Protein AF-S3Z8W8-F1 (afdb_monomer)

Structure (mmCIF, N/CA/C/O backbone):
data_AF-S3Z8W8-F1
#
_entry.id   AF-S3Z8W8-F1
#
loop_
_atom_site.group_PDB
_atom_site.id
_atom_site.type_symbol
_atom_site.label_atom_id
_atom_site.label_alt_id
_atom_site.label_comp_id
_atom_site.label_asym_id
_atom_site.label_entity_id
_atom_site.label_seq_id
_atom_site.pdbx_PDB_ins_code
_atom_site.Cartn_x
_atom_site.Cartn_y
_atom_site.Cartn_z
_atom_site.occupancy
_atom_site.B_iso_or_equiv
_atom_site.auth_seq_id
_atom_site.auth_comp_id
_atom_site.auth_asym_id
_atom_site.auth_atom_id
_atom_site.pdbx_PDB_model_num
ATOM 1 N N . MET A 1 1 ? 7.745 6.710 19.339 1.00 61.91 1 MET A N 1
ATOM 2 C CA . MET A 1 1 ? 9.118 6.537 18.825 1.00 61.91 1 MET A CA 1
ATOM 3 C C . MET A 1 1 ? 9.127 5.892 17.444 1.00 61.91 1 MET A C 1
ATOM 5 O O . MET A 1 1 ? 9.318 6.637 16.503 1.00 61.91 1 MET A O 1
ATOM 9 N N . GLU A 1 2 ? 8.815 4.602 17.266 1.00 87.69 2 GLU A N 1
ATOM 10 C CA . GLU A 1 2 ? 8.965 3.936 15.947 1.00 87.69 2 GLU A CA 1
ATOM 11 C C . GLU A 1 2 ? 8.164 4.585 14.797 1.00 87.69 2 GLU A C 1
ATOM 13 O O . GLU A 1 2 ? 8.736 5.016 13.798 1.00 87.69 2 GLU A O 1
ATOM 18 N N . LEU A 1 3 ? 6.843 4.751 14.959 1.00 90.88 3 LEU A N 1
ATOM 19 C CA . LEU A 1 3 ? 5.989 5.376 13.934 1.00 90.88 3 LEU A CA 1
ATOM 20 C C . LEU A 1 3 ? 6.338 6.851 13.678 1.00 90.88 3 LEU A C 1
ATOM 22 O O . LEU A 1 3 ? 6.170 7.338 12.565 1.00 90.88 3 LEU A O 1
ATOM 26 N N . GLU A 1 4 ? 6.821 7.568 14.693 1.00 90.06 4 GLU A N 1
ATOM 27 C CA . GLU A 1 4 ? 7.240 8.968 14.552 1.00 90.06 4 GLU A CA 1
ATOM 28 C C . GLU A 1 4 ? 8.536 9.063 13.741 1.00 90.06 4 GLU A C 1
ATOM 30 O O . GLU A 1 4 ? 8.627 9.904 12.848 1.00 90.06 4 GLU A O 1
ATOM 35 N N . THR A 1 5 ? 9.497 8.167 13.991 1.00 90.38 5 THR A N 1
ATOM 36 C CA . THR A 1 5 ? 10.734 8.058 13.210 1.00 90.38 5 THR A CA 1
ATOM 37 C C . THR A 1 5 ? 10.433 7.717 11.754 1.00 90.38 5 THR A C 1
ATOM 39 O O . THR A 1 5 ? 10.898 8.424 10.863 1.00 90.38 5 THR A O 1
ATOM 42 N N . LEU A 1 6 ? 9.594 6.710 11.489 1.00 93.69 6 LEU A N 1
ATOM 43 C CA . LEU A 1 6 ? 9.204 6.352 10.122 1.00 93.69 6 LEU A CA 1
ATOM 44 C C . LEU A 1 6 ? 8.533 7.527 9.398 1.00 93.69 6 LEU A C 1
ATOM 46 O O . LEU A 1 6 ? 8.934 7.906 8.299 1.00 93.69 6 LEU A O 1
ATOM 50 N N . LEU A 1 7 ? 7.541 8.155 10.034 1.00 95.38 7 LEU A N 1
ATOM 51 C CA . LEU A 1 7 ? 6.810 9.271 9.435 1.00 95.38 7 LEU A CA 1
ATOM 52 C C . LEU A 1 7 ? 7.650 10.553 9.333 1.00 95.38 7 LEU A C 1
ATOM 54 O O . LEU A 1 7 ? 7.276 11.451 8.579 1.00 95.38 7 LEU A O 1
ATOM 58 N N . SER A 1 8 ? 8.784 10.661 10.037 1.00 93.88 8 SER A N 1
ATOM 59 C CA . SER A 1 8 ? 9.751 11.750 9.834 1.00 93.88 8 SER A CA 1
ATOM 60 C C . SER A 1 8 ? 10.439 11.687 8.464 1.00 93.88 8 SER A C 1
ATOM 62 O O . SER A 1 8 ? 10.828 12.727 7.939 1.00 93.88 8 SER A O 1
ATOM 64 N N . ALA A 1 9 ? 10.506 10.496 7.857 1.00 96.38 9 ALA A N 1
ATOM 65 C CA . ALA A 1 9 ? 11.059 10.256 6.526 1.00 96.38 9 ALA A CA 1
ATOM 66 C C . ALA A 1 9 ? 9.993 10.269 5.409 1.00 96.38 9 ALA A C 1
ATOM 68 O O . ALA A 1 9 ? 10.281 9.920 4.264 1.00 96.38 9 ALA A O 1
ATOM 69 N N . GLN A 1 10 ? 8.757 10.664 5.731 1.00 97.31 10 GLN A N 1
ATOM 70 C CA . GLN A 1 10 ? 7.686 10.864 4.757 1.00 97.31 10 GLN A CA 1
ATOM 71 C C . GLN A 1 10 ? 8.076 11.959 3.755 1.00 97.31 10 GLN A C 1
ATOM 73 O O . GLN A 1 10 ? 8.600 13.005 4.144 1.00 97.31 10 GLN A O 1
ATOM 78 N N . TRP A 1 11 ? 7.811 11.729 2.470 1.00 97.19 11 TRP A N 1
ATOM 79 C CA . TRP A 1 11 ? 8.075 12.727 1.435 1.00 97.19 11 TRP A CA 1
ATOM 80 C C . TRP A 1 11 ? 6.971 13.794 1.440 1.00 97.19 11 TRP A C 1
ATOM 82 O O . TRP A 1 11 ? 5.871 13.580 1.956 1.00 97.19 11 TRP A O 1
ATOM 92 N N . ALA A 1 12 ? 7.248 14.957 0.854 1.00 95.06 12 ALA A N 1
ATOM 93 C CA . ALA A 1 12 ? 6.330 16.098 0.853 1.00 95.06 12 ALA A CA 1
ATOM 94 C C . ALA A 1 12 ? 5.009 15.835 0.103 1.00 95.06 12 ALA A C 1
ATOM 96 O O . ALA A 1 12 ? 3.999 16.463 0.414 1.00 95.06 12 ALA A O 1
ATOM 97 N N . ASP A 1 13 ? 4.992 14.890 -0.841 1.00 92.44 13 ASP A N 1
ATOM 98 C CA . ASP A 1 13 ? 3.778 14.431 -1.532 1.00 92.44 13 ASP A CA 1
ATOM 99 C C . ASP A 1 13 ? 2.908 13.478 -0.688 1.00 92.44 13 ASP A C 1
ATOM 101 O O . ASP A 1 13 ? 1.820 13.079 -1.102 1.00 92.44 13 ASP A O 1
ATOM 105 N N . GLY A 1 14 ? 3.366 13.136 0.517 1.00 95.69 14 GLY A N 1
ATOM 106 C CA . GLY A 1 14 ? 2.681 12.267 1.459 1.00 95.69 14 GLY A CA 1
ATOM 107 C C . GLY A 1 14 ? 3.138 10.813 1.414 1.00 95.69 14 GLY A C 1
ATOM 108 O O . GLY A 1 14 ? 2.759 10.066 2.317 1.00 95.69 14 GLY A O 1
ATOM 109 N N . ARG A 1 15 ? 3.959 10.378 0.448 1.00 95.69 15 ARG A N 1
ATOM 110 C CA . ARG A 1 15 ? 4.387 8.972 0.385 1.00 95.69 15 ARG A CA 1
ATO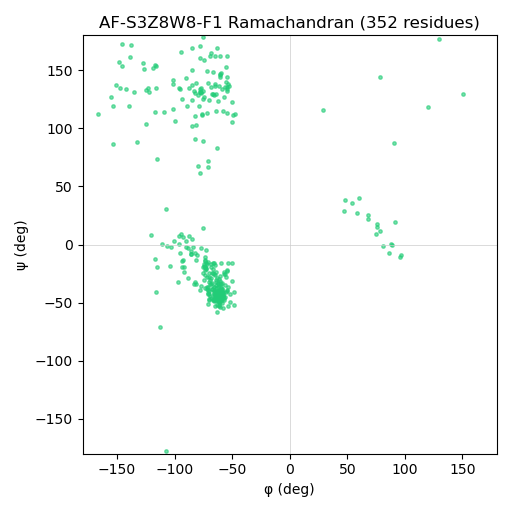M 111 C C . ARG A 1 15 ? 5.243 8.593 1.600 1.00 95.69 15 ARG A C 1
ATOM 113 O O . ARG A 1 15 ? 6.122 9.352 2.016 1.00 95.69 15 ARG A O 1
ATOM 120 N N . VAL A 1 16 ? 5.006 7.406 2.157 1.00 97.81 16 VAL A N 1
ATOM 121 C CA . VAL A 1 16 ? 5.859 6.811 3.199 1.00 97.81 16 VAL A CA 1
ATOM 122 C C . VAL A 1 16 ? 6.755 5.765 2.528 1.00 97.81 16 VAL A C 1
ATOM 124 O O . VAL A 1 16 ? 6.220 4.807 1.964 1.00 97.81 16 VAL A O 1
ATOM 127 N N . PRO A 1 17 ? 8.088 5.947 2.523 1.00 96.69 17 PRO A N 1
ATOM 128 C CA . PRO A 1 17 ? 8.995 5.042 1.825 1.00 96.69 17 PRO A CA 1
ATOM 129 C C . PRO A 1 17 ? 9.098 3.693 2.542 1.00 96.69 17 PRO A C 1
ATOM 131 O O . PRO A 1 17 ? 9.018 3.637 3.768 1.00 96.69 17 PRO A O 1
ATOM 134 N N . HIS A 1 18 ? 9.326 2.612 1.791 1.00 95.06 18 HIS A N 1
ATOM 135 C CA . HIS A 1 18 ? 9.469 1.277 2.385 1.00 95.06 18 HIS A CA 1
ATOM 136 C C . HIS A 1 18 ? 10.767 1.095 3.186 1.00 95.06 18 HIS A C 1
ATOM 138 O O . HIS A 1 18 ? 10.798 0.311 4.129 1.00 95.06 18 HIS A O 1
ATOM 144 N N . ILE A 1 19 ? 11.829 1.832 2.836 1.00 95.75 19 ILE A N 1
ATOM 145 C CA . ILE A 1 19 ? 13.094 1.847 3.578 1.00 95.75 19 ILE A CA 1
ATOM 146 C C . ILE A 1 19 ? 13.459 3.277 3.962 1.00 95.75 19 ILE A C 1
ATOM 148 O O . ILE A 1 19 ? 13.501 4.177 3.117 1.00 95.75 19 ILE A O 1
ATOM 152 N N . VAL A 1 20 ? 13.828 3.435 5.232 1.00 95.94 20 VAL A N 1
ATOM 153 C CA . VAL A 1 20 ? 14.606 4.559 5.755 1.00 95.94 20 VAL A CA 1
ATOM 154 C C . VAL A 1 20 ? 15.987 4.015 6.110 1.00 95.94 20 VAL A C 1
ATOM 156 O O . VAL A 1 20 ? 16.109 3.157 6.983 1.00 95.94 20 VAL A O 1
ATOM 159 N N . PHE A 1 21 ? 17.027 4.458 5.406 1.00 94.12 21 PHE A N 1
ATOM 160 C CA . PHE A 1 21 ? 18.367 3.902 5.575 1.00 94.12 21 PHE A CA 1
ATOM 161 C C . PHE A 1 21 ? 19.034 4.440 6.843 1.00 94.12 21 PHE A C 1
ATOM 163 O O . PHE A 1 21 ? 19.081 5.650 7.070 1.00 94.12 21 PHE A O 1
ATOM 170 N N . ASN A 1 22 ? 19.587 3.536 7.656 1.00 91.19 22 ASN A N 1
ATOM 171 C CA . ASN A 1 22 ? 20.346 3.902 8.846 1.00 91.19 22 ASN A CA 1
ATOM 172 C C . ASN A 1 22 ? 21.773 4.333 8.445 1.00 91.19 22 ASN A C 1
ATOM 174 O O . ASN A 1 22 ? 22.508 3.503 7.909 1.00 91.19 22 ASN A O 1
ATOM 178 N N . PRO A 1 23 ? 22.201 5.580 8.727 1.00 88.38 23 PRO A N 1
ATOM 179 C CA . PRO A 1 23 ? 23.524 6.075 8.337 1.00 88.38 23 PRO A CA 1
ATOM 180 C C . PRO A 1 23 ? 24.686 5.361 9.043 1.00 88.38 23 PRO A C 1
ATOM 182 O O . PRO A 1 23 ? 25.827 5.487 8.611 1.00 88.38 23 PRO A O 1
ATOM 185 N N . SER A 1 24 ? 24.421 4.626 10.127 1.00 90.31 24 SER A N 1
ATOM 186 C CA . SER A 1 24 ? 25.426 3.826 10.837 1.00 90.31 24 SER A CA 1
ATOM 187 C C . SER A 1 24 ? 25.685 2.455 10.201 1.00 90.31 24 SER A C 1
ATOM 189 O O . SER A 1 24 ? 26.582 1.748 10.653 1.00 90.31 24 SER A O 1
ATOM 191 N N . VAL A 1 25 ? 24.910 2.056 9.188 1.00 87.56 25 VAL A N 1
ATOM 192 C CA . VAL A 1 25 ? 25.078 0.779 8.480 1.00 87.56 25 VAL A CA 1
ATOM 193 C C . VAL A 1 25 ? 25.909 1.008 7.206 1.00 87.56 25 VAL A C 1
ATOM 195 O O . VAL A 1 25 ? 25.630 1.970 6.487 1.00 87.56 25 VAL A O 1
ATOM 198 N N . PRO A 1 26 ? 26.915 0.158 6.902 1.00 86.38 26 PRO A N 1
ATOM 199 C CA . PRO A 1 26 ? 27.692 0.262 5.667 1.00 86.38 26 PRO A CA 1
ATOM 200 C C . PRO A 1 26 ? 26.813 0.259 4.412 1.00 86.38 26 PRO A C 1
ATOM 202 O O . PRO A 1 26 ? 25.803 -0.441 4.348 1.00 86.38 26 PRO A O 1
ATOM 205 N N . LEU A 1 27 ? 27.212 1.037 3.403 1.00 82.75 27 LEU A N 1
ATOM 206 C CA . LEU A 1 27 ? 26.420 1.263 2.190 1.00 82.75 27 LEU A CA 1
ATOM 207 C C . LEU A 1 27 ? 26.134 -0.029 1.405 1.00 82.75 27 LEU A C 1
ATOM 209 O O . LEU A 1 27 ? 25.077 -0.157 0.798 1.00 82.75 27 LEU A O 1
ATOM 213 N N . ASP A 1 28 ? 27.068 -0.974 1.428 1.00 79.31 28 ASP A N 1
ATOM 214 C CA . ASP A 1 28 ? 27.024 -2.252 0.717 1.00 79.31 28 ASP A CA 1
ATOM 215 C C . ASP A 1 28 ? 26.348 -3.383 1.508 1.00 79.31 28 ASP A C 1
ATOM 217 O O . ASP A 1 28 ? 26.143 -4.466 0.964 1.00 79.31 28 ASP A O 1
ATOM 221 N N . ALA A 1 29 ? 25.936 -3.138 2.757 1.00 80.94 29 ALA A N 1
ATOM 222 C CA . ALA A 1 29 ? 25.280 -4.143 3.597 1.00 80.94 29 ALA A CA 1
ATOM 223 C C . ALA A 1 29 ? 23.869 -4.528 3.110 1.00 80.94 29 ALA A C 1
ATOM 225 O O . ALA A 1 29 ? 23.317 -5.541 3.540 1.00 80.94 29 ALA A O 1
ATOM 226 N N . TYR A 1 30 ? 23.262 -3.718 2.238 1.00 81.81 30 TYR A N 1
ATOM 227 C CA . TYR A 1 30 ? 21.964 -3.990 1.631 1.00 81.81 30 TYR A CA 1
ATOM 228 C C . TYR A 1 30 ? 21.907 -3.420 0.215 1.00 81.81 30 TYR A C 1
ATOM 230 O O . TYR A 1 30 ? 22.258 -2.262 -0.008 1.00 81.81 30 TYR A O 1
ATOM 238 N N . PHE A 1 31 ? 21.393 -4.205 -0.731 1.00 83.19 31 PHE A N 1
ATOM 239 C CA . PHE A 1 31 ? 21.108 -3.750 -2.087 1.00 83.19 31 PHE A CA 1
ATOM 240 C C . PHE A 1 31 ? 19.621 -3.985 -2.415 1.00 83.19 31 PHE A C 1
ATOM 242 O O . PHE A 1 31 ? 19.125 -5.078 -2.131 1.00 83.19 31 PHE A O 1
ATOM 249 N N . PRO A 1 32 ? 18.914 -3.008 -3.024 1.00 89.06 32 PRO A N 1
ATOM 250 C CA . PRO A 1 32 ? 19.428 -1.719 -3.498 1.00 89.06 32 PRO A CA 1
ATOM 251 C C . PRO A 1 32 ? 19.666 -0.677 -2.396 1.00 89.06 32 PRO A C 1
ATOM 253 O O . PRO A 1 32 ? 18.794 -0.393 -1.574 1.00 89.06 32 PRO A O 1
ATOM 256 N N . SER A 1 33 ? 20.859 -0.090 -2.428 1.00 90.88 33 SER A N 1
ATOM 257 C CA . SER A 1 33 ? 21.440 0.821 -1.439 1.00 90.88 33 SER A CA 1
ATOM 258 C C . SER A 1 33 ? 21.013 2.290 -1.643 1.00 90.88 33 SER A C 1
ATOM 260 O O . SER A 1 33 ? 20.438 2.642 -2.680 1.00 90.88 33 SER A O 1
ATOM 262 N N . PRO A 1 34 ? 21.286 3.197 -0.683 1.00 92.81 34 PRO A N 1
ATOM 263 C CA . PRO A 1 34 ? 21.019 4.631 -0.824 1.00 92.81 34 PRO A CA 1
ATOM 264 C C . PRO A 1 34 ? 21.517 5.269 -2.128 1.00 92.81 34 PRO A C 1
ATOM 266 O O . PRO A 1 34 ? 20.814 6.083 -2.718 1.00 92.81 34 PRO A O 1
ATOM 269 N N . ASP A 1 35 ? 22.708 4.906 -2.603 1.00 92.50 35 ASP A N 1
ATOM 270 C CA . ASP A 1 35 ? 23.314 5.413 -3.842 1.00 92.50 35 ASP A CA 1
ATOM 271 C C . ASP A 1 35 ? 22.654 4.844 -5.105 1.00 92.50 35 ASP A C 1
ATOM 273 O O . ASP A 1 35 ? 22.688 5.486 -6.156 1.00 92.50 35 ASP A O 1
ATOM 277 N N . PHE A 1 36 ? 21.979 3.695 -4.999 1.00 93.81 36 PHE A N 1
ATOM 278 C CA . PHE A 1 36 ? 21.067 3.240 -6.037 1.00 93.81 36 PHE A CA 1
ATOM 279 C C . PHE A 1 36 ? 19.811 4.113 -6.065 1.00 93.81 36 PHE A C 1
ATOM 281 O O . PHE A 1 36 ? 19.451 4.617 -7.127 1.00 93.81 36 PHE A O 1
ATOM 288 N N . TRP A 1 37 ? 19.144 4.330 -4.928 1.00 94.69 37 TRP A N 1
ATOM 289 C CA . TRP A 1 37 ? 17.893 5.096 -4.895 1.00 94.69 37 TRP A CA 1
ATOM 290 C C . TRP A 1 37 ? 18.114 6.595 -5.140 1.00 94.69 37 TRP A C 1
ATOM 292 O O . TRP A 1 37 ? 17.330 7.239 -5.828 1.00 94.69 37 TRP A O 1
ATOM 302 N N . ARG A 1 38 ? 19.199 7.198 -4.658 1.00 94.62 38 ARG A N 1
ATOM 303 C CA . ARG A 1 38 ? 19.501 8.626 -4.880 1.00 94.62 38 ARG A CA 1
ATOM 304 C C . ARG A 1 38 ? 18.348 9.549 -4.446 1.00 94.62 38 ARG A C 1
ATOM 306 O O . ARG A 1 38 ? 18.086 10.558 -5.101 1.00 94.62 38 ARG A O 1
ATOM 313 N N . SER A 1 39 ? 17.626 9.221 -3.367 1.00 94.06 39 SER A N 1
ATOM 314 C CA . SER A 1 39 ? 16.399 9.947 -2.991 1.00 94.06 39 SER A CA 1
ATOM 315 C C . SER A 1 39 ? 16.650 11.436 -2.739 1.00 94.06 39 SER A C 1
ATOM 317 O O . SER A 1 39 ? 15.862 12.271 -3.165 1.00 94.06 39 SER A O 1
ATOM 319 N N . THR A 1 40 ? 17.779 11.803 -2.127 1.00 91.50 40 THR A N 1
ATOM 320 C CA . THR A 1 40 ? 18.101 13.207 -1.803 1.00 91.50 40 THR A CA 1
ATOM 321 C C . THR A 1 40 ? 18.494 14.068 -3.009 1.00 91.50 40 THR A C 1
ATOM 323 O O . THR A 1 40 ? 18.589 15.296 -2.884 1.00 91.50 40 THR A O 1
ATOM 326 N N . THR A 1 41 ? 18.731 13.446 -4.168 1.00 92.44 41 THR A N 1
ATOM 327 C CA . THR A 1 41 ? 19.002 14.126 -5.442 1.00 92.44 41 THR A CA 1
ATOM 328 C C . THR A 1 41 ? 17.859 13.890 -6.427 1.00 92.44 41 THR A C 1
ATOM 330 O O . THR A 1 41 ? 17.059 14.797 -6.635 1.00 92.44 41 THR A O 1
ATOM 333 N N . ALA A 1 42 ? 17.713 12.675 -6.960 1.00 90.00 42 ALA A N 1
ATOM 334 C CA . ALA A 1 42 ? 16.679 12.319 -7.935 1.00 90.00 42 ALA A CA 1
ATOM 335 C C . ALA A 1 42 ? 15.249 12.465 -7.378 1.00 90.00 42 ALA A C 1
ATOM 337 O O . ALA A 1 42 ? 14.337 12.843 -8.106 1.00 90.00 42 ALA A O 1
ATOM 338 N N . GLY A 1 43 ? 15.049 12.220 -6.079 1.00 91.12 43 GLY A N 1
ATOM 339 C CA . GLY A 1 43 ? 13.748 12.355 -5.407 1.00 91.12 43 GLY A CA 1
ATOM 340 C C . GLY A 1 43 ? 13.415 13.757 -4.910 1.00 91.12 43 GLY A C 1
ATOM 341 O O . GLY A 1 43 ? 12.292 13.987 -4.465 1.00 91.12 43 GLY A O 1
ATOM 342 N N . ARG A 1 44 ? 14.342 14.720 -4.999 1.00 90.38 44 ARG A N 1
ATOM 343 C CA . ARG A 1 44 ? 14.144 16.066 -4.440 1.00 90.38 44 ARG A CA 1
ATOM 344 C C . ARG A 1 44 ? 12.931 16.772 -5.047 1.00 90.38 44 ARG A C 1
ATOM 346 O O . ARG A 1 44 ? 12.141 17.350 -4.309 1.00 90.38 44 ARG A O 1
ATOM 353 N N . ALA A 1 45 ? 12.765 16.693 -6.369 1.00 89.06 45 ALA A N 1
ATOM 354 C CA . ALA A 1 45 ? 11.637 17.312 -7.069 1.00 89.06 45 ALA A CA 1
ATOM 355 C C . ALA A 1 45 ? 10.283 16.677 -6.702 1.00 89.06 45 ALA A C 1
ATOM 357 O O . ALA A 1 45 ? 9.258 17.347 -6.765 1.00 89.06 45 ALA A O 1
ATOM 358 N N . ALA A 1 46 ? 10.283 15.412 -6.274 1.00 88.50 46 ALA A N 1
ATOM 359 C CA . ALA A 1 46 ? 9.089 14.716 -5.801 1.00 88.50 46 ALA A CA 1
ATOM 360 C C . ALA A 1 46 ? 8.894 14.829 -4.273 1.00 88.50 46 ALA A C 1
ATOM 362 O O . ALA A 1 46 ? 8.002 14.202 -3.709 1.00 88.50 46 ALA A O 1
ATOM 363 N N . GLY A 1 47 ? 9.723 15.626 -3.588 1.00 93.00 47 GLY A N 1
ATOM 364 C CA . GLY A 1 47 ? 9.564 15.923 -2.167 1.00 93.00 47 GLY A CA 1
ATOM 365 C C . GLY A 1 47 ? 10.296 14.989 -1.205 1.00 93.00 47 GLY A C 1
ATOM 366 O O . GLY A 1 47 ? 9.931 14.959 -0.031 1.00 93.00 47 GLY A O 1
ATOM 367 N N . ALA A 1 48 ? 11.305 14.234 -1.651 1.00 95.12 48 ALA A N 1
ATOM 368 C CA . ALA A 1 48 ? 12.101 13.398 -0.752 1.00 95.12 48 ALA A CA 1
ATOM 369 C C . ALA A 1 48 ? 12.721 14.213 0.405 1.00 95.12 48 ALA A C 1
ATOM 371 O O . ALA A 1 48 ? 13.209 15.328 0.179 1.00 95.12 48 ALA A O 1
ATOM 372 N N . PRO A 1 49 ? 12.744 13.676 1.641 1.00 93.56 49 PRO A N 1
ATOM 373 C CA . PRO A 1 49 ? 13.295 14.384 2.792 1.00 93.56 49 PRO A CA 1
ATOM 374 C C . PRO A 1 49 ? 14.805 14.611 2.634 1.00 93.56 49 PRO A C 1
ATOM 376 O O . PRO A 1 49 ? 15.551 13.708 2.268 1.00 93.56 49 PRO A O 1
ATOM 379 N N . GLY A 1 50 ? 15.282 15.816 2.959 1.00 88.00 50 GLY A N 1
ATOM 380 C CA . GLY A 1 50 ? 16.713 16.141 2.875 1.00 88.00 50 GLY A CA 1
ATOM 381 C C . GLY A 1 50 ? 17.569 15.507 3.979 1.00 88.00 50 GLY A C 1
ATOM 382 O O . GLY A 1 50 ? 18.757 15.282 3.772 1.00 88.00 50 GLY A O 1
ATOM 383 N N . GLY A 1 51 ? 16.972 15.220 5.141 1.00 87.12 51 GLY A N 1
ATOM 384 C CA . GLY A 1 51 ? 17.671 14.700 6.324 1.00 87.12 51 GLY A CA 1
ATOM 385 C C . GLY A 1 51 ? 17.755 13.174 6.419 1.00 87.12 51 GLY A C 1
ATOM 386 O O . GLY A 1 51 ? 18.337 12.672 7.375 1.00 87.12 51 GLY A O 1
ATOM 387 N N . ALA A 1 52 ? 17.173 12.434 5.470 1.00 91.56 52 ALA A N 1
ATOM 388 C CA . ALA A 1 52 ? 17.156 10.974 5.484 1.00 91.56 52 ALA A CA 1
ATOM 389 C C . ALA A 1 52 ? 17.311 10.404 4.068 1.00 91.56 52 ALA A C 1
ATOM 391 O O . ALA A 1 52 ? 16.635 10.831 3.132 1.00 91.56 52 ALA A O 1
ATOM 392 N N . GLN A 1 53 ? 18.181 9.405 3.916 1.00 95.00 53 GLN A N 1
ATOM 393 C CA . GLN A 1 53 ? 18.226 8.583 2.709 1.00 95.00 53 GLN A CA 1
ATOM 394 C C . GLN A 1 53 ? 17.081 7.570 2.774 1.00 95.00 53 GLN A C 1
ATOM 396 O O . GLN A 1 53 ? 16.904 6.891 3.786 1.00 95.00 53 GLN A O 1
ATOM 401 N N . THR A 1 54 ? 16.303 7.452 1.702 1.00 96.94 54 THR A N 1
ATOM 402 C CA . THR A 1 54 ? 15.138 6.558 1.651 1.00 96.94 54 THR A CA 1
ATOM 403 C C . THR A 1 54 ? 15.069 5.845 0.307 1.00 96.94 54 THR A C 1
ATOM 405 O O . THR A 1 54 ? 15.672 6.280 -0.674 1.00 96.94 54 THR A O 1
ATOM 408 N N . SER A 1 55 ? 14.326 4.745 0.237 1.00 96.31 55 SER A N 1
ATOM 409 C CA . SER A 1 55 ? 13.856 4.232 -1.053 1.00 96.31 55 SER A CA 1
ATOM 410 C C . SER A 1 55 ? 12.812 5.170 -1.672 1.00 96.31 55 SER A C 1
ATOM 412 O O . SER A 1 55 ? 12.194 5.950 -0.953 1.00 96.31 55 SER A O 1
ATOM 414 N N . GLY A 1 56 ? 12.506 5.025 -2.963 1.00 93.25 56 GLY A N 1
ATOM 415 C CA . GLY A 1 56 ? 11.425 5.797 -3.598 1.00 93.25 56 GLY A CA 1
ATOM 416 C C . GLY A 1 56 ? 10.048 5.129 -3.653 1.00 93.25 56 GLY A C 1
ATOM 417 O O . GLY A 1 56 ? 9.062 5.812 -3.943 1.00 93.25 56 GLY A O 1
ATOM 418 N N . ILE A 1 57 ? 9.984 3.817 -3.406 1.00 94.88 57 ILE A N 1
ATOM 419 C CA . ILE A 1 57 ? 8.754 3.008 -3.416 1.00 94.88 57 ILE A CA 1
ATOM 420 C C . ILE A 1 57 ? 8.156 2.869 -2.009 1.00 94.88 57 ILE A C 1
ATOM 422 O O . ILE A 1 57 ? 8.823 3.174 -1.015 1.00 94.88 57 ILE A O 1
ATOM 426 N N . VAL A 1 58 ? 6.908 2.410 -1.931 1.00 96.44 58 VAL A N 1
ATOM 427 C CA . VAL A 1 58 ? 6.134 2.327 -0.679 1.00 96.44 58 VAL A CA 1
ATOM 428 C C . VAL A 1 58 ? 5.962 0.889 -0.181 1.00 96.44 58 VAL A C 1
ATOM 430 O O . VAL A 1 58 ? 6.493 -0.030 -0.783 1.00 96.44 58 VAL A O 1
ATOM 433 N N . GLN A 1 59 ? 5.232 0.680 0.918 1.00 95.00 59 GLN A N 1
ATOM 434 C CA . GLN A 1 59 ? 4.822 -0.645 1.405 1.00 95.00 59 GLN A CA 1
ATOM 435 C C . GLN A 1 59 ? 3.358 -0.635 1.882 1.00 95.00 59 GLN A C 1
ATOM 437 O O . GLN A 1 59 ? 2.762 0.451 1.947 1.00 95.00 59 GLN A O 1
ATOM 442 N N . PRO A 1 60 ? 2.746 -1.798 2.208 1.00 96.69 60 PRO A N 1
ATOM 443 C CA . PRO A 1 60 ? 1.336 -1.854 2.559 1.00 96.69 60 PRO A CA 1
ATOM 444 C C . PRO A 1 60 ? 0.979 -0.891 3.703 1.00 96.69 60 PRO A C 1
ATOM 446 O O . PRO A 1 60 ? 1.655 -0.857 4.736 1.00 96.69 60 PRO A O 1
ATOM 449 N N . PRO A 1 61 ? -0.090 -0.094 3.554 1.00 96.44 61 PRO A N 1
ATOM 450 C CA . PRO A 1 61 ? -0.375 1.043 4.422 1.00 96.44 61 PRO A CA 1
ATOM 451 C C . PRO A 1 61 ? -1.014 0.635 5.753 1.00 96.44 61 PRO A C 1
ATOM 453 O O . PRO A 1 61 ? -2.152 0.985 6.028 1.00 96.44 61 PRO A O 1
ATOM 456 N N . VAL A 1 62 ? -0.287 -0.051 6.632 1.00 96.62 62 VAL A N 1
ATOM 457 C CA . VAL A 1 62 ? -0.788 -0.481 7.958 1.00 96.62 62 VAL A CA 1
ATOM 458 C C . VAL A 1 62 ? -0.673 0.594 9.049 1.00 96.62 62 VAL A C 1
ATOM 460 O O . VAL A 1 62 ? -1.075 0.380 10.190 1.00 96.62 62 VAL A O 1
ATOM 463 N N . HIS A 1 63 ? -0.113 1.759 8.718 1.00 97.81 63 HIS A N 1
ATOM 464 C CA . HIS A 1 63 ? 0.334 2.769 9.681 1.00 97.81 63 HIS A CA 1
ATOM 465 C C . HIS A 1 63 ? -0.782 3.333 10.570 1.00 97.81 63 HIS A C 1
ATOM 467 O O . HIS A 1 63 ? -0.577 3.493 11.772 1.00 97.81 63 HIS A O 1
ATOM 473 N N . ALA A 1 64 ? -1.962 3.630 10.012 1.00 97.94 64 ALA A N 1
ATOM 474 C CA . ALA A 1 64 ? -3.071 4.165 10.803 1.00 97.94 64 ALA A CA 1
ATOM 475 C C . ALA A 1 64 ? -3.671 3.095 11.724 1.00 97.94 64 ALA A C 1
ATOM 477 O O . ALA A 1 64 ? -3.968 3.389 12.881 1.00 97.94 64 ALA A O 1
ATOM 478 N N . LEU A 1 65 ? -3.774 1.848 11.247 1.00 97.06 65 LEU A N 1
ATOM 479 C CA . LEU A 1 65 ? -4.154 0.711 12.085 1.00 97.06 65 LEU A CA 1
ATOM 480 C C . LEU A 1 65 ? -3.156 0.513 13.234 1.00 97.06 65 LEU A C 1
ATOM 482 O O . LEU A 1 65 ? -3.567 0.398 14.385 1.00 97.06 65 LEU A O 1
ATOM 486 N N . ALA A 1 66 ? -1.852 0.545 12.951 1.00 97.06 66 ALA A N 1
ATOM 487 C CA . ALA A 1 66 ? -0.816 0.439 13.974 1.00 97.06 66 ALA A CA 1
ATOM 488 C C . ALA A 1 66 ? -0.899 1.584 14.999 1.00 97.06 66 ALA A C 1
ATOM 490 O O . ALA A 1 66 ? -0.867 1.331 16.201 1.00 97.06 66 ALA A O 1
ATOM 491 N N . ALA A 1 67 ? -1.066 2.832 14.548 1.00 98.06 67 ALA A N 1
ATOM 492 C CA . ALA A 1 67 ? -1.223 3.986 15.433 1.00 98.06 67 ALA A CA 1
ATOM 493 C C . ALA A 1 67 ? -2.459 3.857 16.340 1.00 98.06 67 ALA A C 1
ATOM 495 O O . ALA A 1 67 ? -2.379 4.156 17.531 1.00 98.06 67 ALA A O 1
ATOM 496 N N . TRP A 1 68 ? -3.579 3.369 15.801 1.00 97.81 68 TRP A N 1
ATOM 497 C CA . TRP A 1 68 ? -4.793 3.116 16.575 1.00 97.81 68 TRP A CA 1
ATOM 498 C C . TRP A 1 68 ? -4.593 2.014 17.621 1.00 97.81 68 TRP A C 1
ATOM 500 O O . TRP A 1 68 ? -4.931 2.204 18.785 1.00 97.81 68 TRP A O 1
ATOM 510 N N . LEU A 1 69 ? -3.969 0.893 17.251 1.00 96.19 69 LEU A N 1
ATOM 511 C CA . LEU A 1 69 ? -3.685 -0.199 18.188 1.00 96.19 69 LEU A CA 1
ATOM 512 C C . LEU A 1 69 ? -2.711 0.221 19.302 1.00 96.19 69 LEU A C 1
ATOM 514 O O . LEU A 1 69 ? -2.905 -0.160 20.453 1.00 96.19 69 LEU A O 1
ATOM 518 N N . VAL A 1 70 ? -1.704 1.043 18.987 1.00 96.12 70 VAL A N 1
ATOM 519 C CA . VAL A 1 70 ? -0.801 1.633 19.992 1.00 96.12 70 VAL A CA 1
ATOM 520 C C . VAL A 1 70 ? -1.564 2.556 20.940 1.00 96.12 70 VAL A C 1
ATOM 522 O O . VAL A 1 70 ? -1.351 2.494 22.147 1.00 96.12 70 VAL A O 1
ATOM 525 N N . HIS A 1 71 ? -2.475 3.382 20.418 1.00 96.94 71 HIS A N 1
ATOM 526 C CA . HIS A 1 71 ? -3.334 4.220 21.253 1.00 96.94 71 HIS A CA 1
ATOM 527 C C . HIS A 1 71 ? -4.195 3.382 22.205 1.00 96.94 71 HIS A C 1
ATOM 529 O O . HIS A 1 71 ? -4.257 3.689 23.390 1.00 96.94 71 HIS A O 1
ATOM 535 N N . LEU A 1 72 ? -4.813 2.304 21.714 1.00 96.94 72 LEU A N 1
ATOM 536 C CA . LEU A 1 72 ? -5.655 1.425 22.530 1.00 96.94 72 LEU A CA 1
ATOM 537 C C . LEU A 1 72 ? -4.884 0.684 23.630 1.00 96.94 72 LEU A C 1
ATOM 539 O O . LEU A 1 72 ? -5.481 0.330 24.643 1.00 96.94 72 LEU A O 1
ATOM 543 N N . ALA A 1 73 ? -3.582 0.452 23.449 1.00 96.88 73 ALA A N 1
ATOM 544 C CA . ALA A 1 73 ? -2.751 -0.191 24.463 1.00 96.88 73 ALA A CA 1
ATOM 545 C C . ALA A 1 73 ? -2.539 0.695 25.707 1.00 96.88 73 ALA A C 1
ATOM 547 O O . ALA A 1 73 ? -2.479 0.170 26.816 1.00 96.88 73 ALA A O 1
ATOM 548 N N . ASP A 1 74 ? -2.454 2.020 25.534 1.00 97.00 74 ASP A N 1
ATOM 549 C CA . ASP A 1 74 ? -2.417 2.997 26.631 1.00 97.00 74 ASP A CA 1
ATOM 550 C C . ASP A 1 74 ? -2.972 4.368 26.176 1.00 97.00 74 ASP A C 1
ATOM 552 O O . ASP A 1 74 ? -2.219 5.264 25.758 1.00 97.00 74 ASP A O 1
ATOM 556 N N . PRO A 1 75 ? -4.302 4.571 26.262 1.00 97.38 75 PRO A N 1
ATOM 557 C CA . PRO A 1 75 ? -4.927 5.817 25.826 1.00 97.38 75 PRO A CA 1
ATOM 558 C C . PRO A 1 75 ? -4.479 7.027 26.651 1.00 97.38 75 PRO A C 1
ATOM 560 O O . PRO A 1 75 ? -4.381 8.138 26.123 1.00 97.38 75 PRO A O 1
ATOM 563 N N . GLY A 1 76 ? -4.190 6.827 27.942 1.00 97.94 76 GLY A N 1
ATOM 564 C CA . GLY A 1 76 ? -3.759 7.884 28.855 1.00 97.94 76 GLY A CA 1
ATOM 565 C C . GLY A 1 76 ? -2.407 8.451 28.443 1.00 97.94 76 GLY A C 1
ATOM 566 O O . GLY A 1 76 ? -2.287 9.657 28.209 1.00 97.94 76 GLY A O 1
ATOM 567 N N . LEU A 1 77 ? -1.411 7.580 28.260 1.00 96.69 77 LEU A N 1
ATOM 568 C CA . LEU A 1 77 ? -0.091 7.982 27.785 1.00 96.69 77 LEU A CA 1
ATOM 569 C C . LEU A 1 77 ? -0.152 8.548 26.365 1.00 96.69 77 LEU A C 1
ATOM 571 O O . LEU A 1 77 ? 0.486 9.566 26.087 1.00 96.69 77 LEU A O 1
ATOM 575 N N . SER A 1 78 ? -0.951 7.949 25.477 1.00 96.94 78 SER A N 1
ATOM 576 C CA . SER A 1 78 ? -1.160 8.470 24.124 1.00 96.94 78 SER A CA 1
ATOM 577 C C . SER A 1 78 ? -1.667 9.918 24.137 1.00 96.94 78 SER A C 1
ATOM 579 O O . SER A 1 78 ? -1.167 10.741 23.363 1.00 96.94 78 SER A O 1
ATOM 581 N N . ARG A 1 79 ? -2.646 10.249 24.992 1.00 97.31 79 ARG A N 1
ATOM 582 C CA . ARG A 1 79 ? -3.181 11.617 25.127 1.00 97.31 79 ARG A CA 1
ATOM 583 C C . ARG A 1 79 ? -2.174 12.554 25.779 1.00 97.31 79 ARG A C 1
ATOM 585 O O . ARG A 1 79 ? -1.889 13.608 25.216 1.00 97.31 79 ARG A O 1
ATOM 592 N N . ALA A 1 80 ? -1.567 12.141 26.893 1.00 97.56 80 ALA A N 1
ATOM 593 C CA . ALA A 1 80 ? -0.544 12.922 27.592 1.00 97.56 80 ALA A CA 1
ATOM 594 C C . ALA A 1 80 ? 0.633 13.278 26.671 1.00 97.56 80 ALA A C 1
ATOM 596 O O . ALA A 1 80 ? 1.204 14.362 26.752 1.00 97.56 80 ALA A O 1
ATOM 597 N N . ARG A 1 81 ? 0.974 12.377 25.744 1.00 96.06 81 ARG A N 1
ATOM 598 C CA . ARG A 1 81 ? 2.021 12.586 24.748 1.00 96.06 81 ARG A CA 1
ATOM 599 C C . ARG A 1 81 ? 1.518 13.219 23.464 1.00 96.06 81 ARG A C 1
ATOM 601 O O . ARG A 1 81 ? 2.347 13.356 22.582 1.00 96.06 81 ARG A O 1
ATOM 608 N N . SER A 1 82 ? 0.247 13.595 23.305 1.00 96.75 82 SER A N 1
ATOM 609 C CA . SER A 1 82 ? -0.306 14.117 22.038 1.00 96.75 82 SER A CA 1
ATOM 610 C C . SER A 1 82 ? 0.059 13.256 20.817 1.00 96.75 82 SER A C 1
ATOM 612 O O . SER A 1 82 ? 0.351 13.771 19.738 1.00 96.75 82 SER A O 1
ATOM 614 N N . PHE A 1 83 ? 0.068 11.932 20.989 1.00 97.25 83 PHE A N 1
ATOM 615 C CA . PHE A 1 83 ? 0.522 10.985 19.972 1.00 97.25 83 PHE A CA 1
ATOM 616 C C . PHE A 1 83 ? -0.348 11.040 18.706 1.00 97.25 83 PHE A C 1
ATOM 618 O O . PHE A 1 83 ? 0.146 11.365 17.628 1.00 97.25 83 PHE A O 1
ATOM 625 N N . LEU A 1 84 ? -1.659 10.814 18.837 1.00 97.38 84 LEU A N 1
ATOM 626 C CA . LEU A 1 84 ? -2.588 10.864 17.704 1.00 97.38 84 LEU A CA 1
ATOM 627 C C . LEU A 1 84 ? -2.643 12.239 17.005 1.00 97.38 84 LEU A C 1
ATOM 629 O O . LEU A 1 84 ? -2.548 12.246 15.775 1.00 97.38 84 LEU A O 1
ATOM 633 N N . PRO A 1 85 ? -2.709 13.390 17.717 1.00 97.44 85 PRO A N 1
ATOM 634 C CA . PRO A 1 85 ? -2.638 14.706 17.077 1.00 97.44 85 PRO A CA 1
ATOM 635 C C . PRO A 1 85 ? -1.405 14.902 16.185 1.00 97.44 85 PRO A C 1
ATOM 637 O O . PRO A 1 85 ? -1.514 15.478 15.105 1.00 97.44 85 PRO A O 1
ATOM 640 N N . ARG A 1 86 ? -0.230 14.402 16.599 1.00 96.25 86 ARG A N 1
ATOM 641 C CA . ARG A 1 86 ? 1.004 14.521 15.803 1.00 96.25 86 ARG A CA 1
ATOM 642 C C . ARG A 1 86 ? 1.007 13.635 14.559 1.00 96.25 86 ARG A C 1
ATOM 644 O O . ARG A 1 86 ? 1.561 14.029 13.534 1.00 96.25 86 ARG A O 1
ATOM 651 N N . LEU A 1 87 ? 0.434 12.436 14.649 1.00 97.62 87 LEU A N 1
ATOM 652 C CA . LEU A 1 87 ? 0.454 11.461 13.556 1.00 97.62 87 LEU A CA 1
ATOM 653 C C . LEU A 1 87 ? -0.648 11.707 12.523 1.00 97.62 87 LEU A C 1
ATOM 655 O O . LEU A 1 87 ? -0.428 11.469 11.336 1.00 97.62 87 LEU A O 1
ATOM 659 N N . HIS A 1 88 ? -1.818 12.188 12.949 1.00 97.44 88 HIS A N 1
ATOM 660 C CA . HIS A 1 88 ? -3.002 12.344 12.097 1.00 97.44 88 HIS A CA 1
ATOM 661 C C . HIS A 1 88 ? -2.747 13.047 10.752 1.00 97.44 88 HIS A C 1
ATOM 663 O O . HIS A 1 88 ? -3.078 12.442 9.728 1.00 97.44 88 HIS A O 1
ATOM 669 N N . PRO A 1 89 ? -2.121 14.242 10.680 1.00 97.25 89 PRO A N 1
ATOM 670 C CA . PRO A 1 89 ? -1.907 14.913 9.396 1.00 97.25 89 PRO A CA 1
ATOM 671 C C . PRO A 1 89 ? -0.981 14.120 8.463 1.00 97.25 89 PRO A C 1
ATOM 673 O O . PRO A 1 89 ? -1.214 14.082 7.254 1.00 97.25 89 PRO A O 1
ATOM 676 N N . ARG A 1 90 ? 0.023 13.428 9.017 1.00 98.12 90 ARG A N 1
ATOM 677 C CA . ARG A 1 90 ? 0.960 12.588 8.256 1.00 98.12 90 ARG A CA 1
ATOM 678 C C . ARG A 1 90 ? 0.274 11.342 7.701 1.00 98.12 90 ARG A C 1
ATOM 680 O O . ARG A 1 90 ? 0.407 11.042 6.517 1.00 98.12 90 ARG A O 1
ATOM 687 N N . LEU A 1 91 ? -0.537 10.668 8.517 1.00 98.25 91 LEU A N 1
ATOM 688 C CA . LEU A 1 91 ? -1.354 9.525 8.092 1.00 98.25 91 LEU A CA 1
ATOM 689 C C . LEU A 1 91 ? -2.381 9.930 7.021 1.00 98.25 91 LEU A C 1
ATOM 691 O O . LEU A 1 91 ? -2.573 9.226 6.032 1.00 98.25 91 LEU A O 1
ATOM 695 N N . ALA A 1 92 ? -3.005 11.100 7.178 1.00 97.50 92 ALA A N 1
ATOM 696 C CA . ALA A 1 92 ? -3.944 11.638 6.202 1.00 97.50 92 ALA A CA 1
ATOM 697 C C . ALA A 1 92 ? -3.279 11.970 4.858 1.00 97.50 92 ALA A C 1
ATOM 699 O O . ALA A 1 92 ? -3.883 11.718 3.814 1.00 97.50 92 ALA A O 1
ATOM 700 N N . ALA A 1 93 ? -2.065 12.528 4.872 1.00 97.75 93 ALA A N 1
ATOM 701 C CA . ALA A 1 93 ? -1.276 12.763 3.664 1.00 97.75 93 ALA A CA 1
ATOM 702 C C . ALA A 1 93 ? -0.868 11.442 2.995 1.00 97.75 93 ALA A C 1
ATOM 704 O O . ALA A 1 93 ? -0.987 11.316 1.780 1.00 97.75 93 ALA A O 1
ATOM 705 N N . TRP A 1 94 ? -0.499 10.434 3.789 1.00 98.12 94 TRP A N 1
ATOM 706 C CA . TRP A 1 94 ? -0.149 9.106 3.290 1.00 98.12 94 TRP A CA 1
ATOM 707 C C . TRP A 1 94 ? -1.293 8.430 2.533 1.00 98.12 94 TRP A C 1
ATOM 709 O O . TRP A 1 94 ? -1.125 7.995 1.395 1.00 98.12 94 TRP A O 1
ATOM 719 N N . HIS A 1 95 ? -2.492 8.403 3.112 1.00 97.69 95 HIS A N 1
ATOM 720 C CA . HIS A 1 95 ? -3.636 7.813 2.418 1.00 97.69 95 HIS A CA 1
ATOM 721 C C . HIS A 1 95 ? -4.046 8.640 1.194 1.00 97.69 95 HIS A C 1
ATOM 723 O O . HIS A 1 95 ? -4.449 8.076 0.182 1.00 97.69 95 HIS A O 1
ATOM 729 N N . ARG A 1 96 ? -3.899 9.972 1.241 1.00 95.94 96 ARG A N 1
ATOM 730 C CA . ARG A 1 96 ? -4.145 10.830 0.073 1.00 95.94 96 ARG A CA 1
ATOM 731 C C . ARG A 1 96 ? -3.196 10.497 -1.072 1.00 95.94 96 ARG A C 1
ATOM 733 O O . ARG A 1 96 ? -3.677 10.378 -2.192 1.00 95.94 96 ARG A O 1
ATOM 740 N N . PHE A 1 97 ? -1.906 10.308 -0.786 1.00 95.19 97 PHE A N 1
ATOM 741 C CA . PHE A 1 97 ? -0.926 9.889 -1.783 1.00 95.19 97 PHE A CA 1
ATOM 742 C C . PHE A 1 97 ? -1.388 8.615 -2.495 1.00 95.19 97 PHE A C 1
ATOM 744 O O . PHE A 1 97 ? -1.512 8.610 -3.715 1.00 95.19 97 PHE A O 1
ATOM 751 N N . LEU A 1 98 ? -1.737 7.566 -1.744 1.00 95.75 98 LEU A N 1
ATOM 752 C CA . LEU A 1 98 ? -2.198 6.304 -2.329 1.00 95.75 98 LEU A CA 1
ATOM 753 C C . LEU A 1 98 ? -3.465 6.472 -3.174 1.00 95.75 98 LEU A C 1
ATOM 755 O O . LEU A 1 98 ? -3.521 6.010 -4.305 1.00 95.75 98 LEU A O 1
ATOM 759 N N . LEU A 1 99 ? -4.460 7.183 -2.654 1.00 93.75 99 LEU A N 1
ATOM 760 C CA . LEU A 1 99 ? -5.759 7.319 -3.313 1.00 93.75 99 LEU A CA 1
ATOM 761 C C . LEU A 1 99 ? -5.754 8.247 -4.536 1.00 93.75 99 LEU A C 1
ATOM 763 O O . LEU A 1 99 ? -6.734 8.258 -5.265 1.00 93.75 99 LEU A O 1
ATOM 767 N N . HIS A 1 100 ? -4.708 9.056 -4.734 1.00 89.38 100 HIS A N 1
ATOM 768 C CA . HIS A 1 100 ? -4.633 10.002 -5.860 1.00 89.38 100 HIS A CA 1
ATOM 769 C C . HIS A 1 100 ? -3.490 9.681 -6.821 1.00 89.38 100 HIS A C 1
ATOM 771 O O . HIS A 1 100 ? -3.666 9.782 -8.027 1.00 89.38 100 HIS A O 1
ATOM 777 N N . HIS A 1 101 ? -2.316 9.306 -6.306 1.00 87.81 101 HIS A N 1
ATOM 778 C CA . HIS A 1 101 ? -1.136 9.019 -7.126 1.00 87.81 101 HIS A CA 1
ATOM 779 C C . HIS A 1 101 ? -0.995 7.535 -7.473 1.00 87.81 101 HIS A C 1
ATOM 781 O O . HIS A 1 101 ? -0.260 7.204 -8.401 1.00 87.81 101 HIS A O 1
ATOM 787 N N . ARG A 1 102 ? -1.657 6.635 -6.732 1.00 91.81 102 ARG A N 1
ATOM 788 C CA . ARG A 1 102 ? -1.661 5.195 -7.033 1.00 91.81 102 ARG A CA 1
ATOM 789 C C . ARG A 1 102 ? -2.987 4.698 -7.607 1.00 91.81 102 ARG A C 1
ATOM 791 O O . ARG A 1 102 ? -3.045 3.531 -7.962 1.00 91.81 102 ARG A O 1
ATOM 798 N N . ASP A 1 103 ? -4.010 5.537 -7.763 1.00 92.25 103 ASP A N 1
ATOM 799 C CA . ASP A 1 103 ? -5.273 5.148 -8.416 1.00 92.25 103 ASP A CA 1
ATOM 800 C C . ASP A 1 103 ? -5.139 5.116 -9.949 1.00 92.25 103 ASP A C 1
ATOM 802 O O . ASP A 1 103 ? -5.779 5.871 -10.674 1.00 92.25 103 ASP A O 1
ATOM 806 N N . LEU A 1 104 ? -4.258 4.247 -10.448 1.00 89.00 104 LEU A N 1
ATOM 807 C CA . LEU A 1 104 ? -3.995 4.099 -11.884 1.00 89.00 104 LEU A CA 1
ATOM 808 C C . LEU A 1 104 ? -5.145 3.391 -12.615 1.00 89.00 104 LEU A C 1
ATOM 810 O O . LEU A 1 104 ? -5.275 3.508 -13.828 1.00 89.00 104 LEU A O 1
ATOM 814 N N . GLY A 1 105 ? -5.971 2.640 -11.881 1.00 89.06 105 GLY A N 1
ATOM 815 C CA . GLY A 1 105 ? -7.157 1.968 -12.411 1.00 89.06 105 GLY A CA 1
ATOM 816 C C . GLY A 1 105 ? -8.412 2.847 -12.441 1.00 89.06 105 GLY A C 1
ATOM 817 O O . GLY A 1 105 ? -9.428 2.409 -12.985 1.00 89.06 105 GLY A O 1
ATOM 818 N N . GLY A 1 106 ? -8.361 4.047 -11.847 1.00 90.25 106 GLY A N 1
ATOM 819 C CA . GLY A 1 106 ? -9.458 5.020 -11.801 1.00 90.25 106 GLY A CA 1
ATOM 820 C C . GLY A 1 106 ? -10.663 4.594 -10.956 1.00 90.25 106 GLY A C 1
ATOM 821 O O . GLY A 1 106 ? -11.777 5.064 -11.192 1.00 90.25 106 GLY A O 1
ATOM 822 N N . ALA A 1 107 ? -10.471 3.675 -10.009 1.00 90.94 107 ALA A N 1
ATOM 823 C CA . ALA A 1 107 ? -11.537 3.087 -9.195 1.00 90.94 107 ALA A CA 1
ATOM 824 C C . ALA A 1 107 ? -11.352 3.310 -7.684 1.00 90.94 107 ALA A C 1
ATOM 826 O O . ALA A 1 107 ? -12.073 2.732 -6.867 1.00 90.94 107 ALA A O 1
ATOM 827 N N . GLY A 1 108 ? -10.380 4.135 -7.301 1.00 92.19 108 GLY A N 1
ATOM 828 C CA . GLY A 1 108 ? -9.992 4.401 -5.921 1.00 92.19 108 GLY A CA 1
ATOM 829 C C . GLY A 1 108 ? -9.081 3.339 -5.302 1.00 92.19 108 GLY A C 1
ATOM 830 O O . GLY A 1 108 ? -8.681 3.504 -4.150 1.00 92.19 108 GLY A O 1
ATOM 831 N N . LEU A 1 109 ? -8.739 2.265 -6.022 1.00 96.12 109 LEU A N 1
ATOM 832 C CA . LEU A 1 109 ? -7.807 1.244 -5.541 1.00 96.12 109 LEU A CA 1
ATOM 833 C C . LEU A 1 109 ? -6.370 1.637 -5.886 1.00 96.12 109 LEU A C 1
ATOM 835 O O . LEU A 1 109 ? -6.065 2.029 -7.007 1.00 96.12 109 LEU A O 1
ATOM 839 N N . ALA A 1 110 ? -5.470 1.499 -4.918 1.00 95.75 110 ALA A N 1
ATOM 840 C CA . ALA A 1 110 ? -4.056 1.746 -5.132 1.00 95.75 110 ALA A CA 1
ATOM 841 C C . ALA A 1 110 ? -3.426 0.598 -5.935 1.00 95.75 11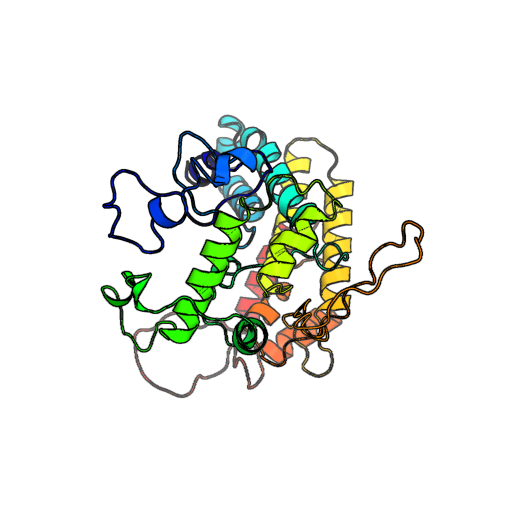0 ALA A C 1
ATOM 843 O O . ALA A 1 110 ? -3.504 -0.572 -5.543 1.00 95.75 110 ALA A O 1
ATOM 844 N N . ALA A 1 111 ? -2.754 0.952 -7.023 1.00 94.19 111 ALA A N 1
ATOM 845 C CA . ALA A 1 111 ? -1.877 0.086 -7.783 1.00 94.19 111 ALA A CA 1
ATOM 846 C C . ALA A 1 111 ? -0.484 0.042 -7.140 1.00 94.19 111 ALA A C 1
ATOM 848 O O . ALA A 1 111 ? 0.116 1.084 -6.851 1.00 94.19 111 ALA A O 1
ATOM 849 N N . VAL A 1 112 ? 0.047 -1.166 -6.963 1.00 93.75 112 VAL A N 1
ATOM 850 C CA . VAL A 1 112 ? 1.477 -1.380 -6.746 1.00 93.75 112 VAL A CA 1
ATOM 851 C C . VAL A 1 112 ? 2.196 -1.280 -8.088 1.00 93.75 112 VAL A C 1
ATOM 853 O O . VAL A 1 112 ? 1.753 -1.845 -9.089 1.00 93.75 112 VAL A O 1
ATOM 856 N N . VAL A 1 113 ? 3.306 -0.549 -8.117 1.00 93.50 113 VAL A N 1
ATOM 857 C CA . VAL A 1 113 ? 4.107 -0.294 -9.332 1.00 93.50 113 VAL A CA 1
ATOM 858 C C . VAL A 1 113 ? 5.464 -0.991 -9.289 1.00 93.50 113 VAL A C 1
ATOM 860 O O . VAL A 1 113 ? 6.276 -0.872 -10.204 1.00 93.50 113 VAL A O 1
ATOM 863 N N . HIS A 1 114 ? 5.720 -1.721 -8.207 1.00 93.44 114 HIS A N 1
ATOM 864 C CA . HIS A 1 114 ? 6.903 -2.541 -8.026 1.00 93.44 114 HIS A CA 1
ATOM 865 C C . HIS A 1 114 ? 6.563 -3.727 -7.096 1.00 93.44 114 HIS A C 1
ATOM 867 O O . HIS A 1 114 ? 5.923 -3.496 -6.071 1.00 93.44 114 HIS A O 1
ATOM 873 N N . PRO A 1 115 ? 7.009 -4.972 -7.370 1.00 91.75 115 PRO A N 1
ATOM 874 C CA . PRO A 1 115 ? 6.710 -6.148 -6.532 1.00 91.75 115 PRO A CA 1
ATOM 875 C C . PRO A 1 115 ? 7.036 -5.974 -5.038 1.00 91.75 115 PRO A C 1
ATOM 877 O O . PRO A 1 115 ? 6.223 -6.304 -4.175 1.00 91.75 115 PRO A O 1
ATOM 880 N N . TRP A 1 116 ? 8.187 -5.364 -4.728 1.00 93.62 116 TRP A N 1
ATOM 881 C CA . TRP A 1 116 ? 8.590 -4.987 -3.360 1.00 93.62 116 TRP A CA 1
ATOM 882 C C . TRP A 1 116 ? 7.575 -4.117 -2.599 1.00 93.62 116 TRP A C 1
ATOM 884 O O . TRP A 1 116 ? 7.582 -4.126 -1.369 1.00 93.62 116 TRP A O 1
ATOM 894 N N . GLU A 1 117 ? 6.682 -3.386 -3.283 1.00 94.81 117 GLU A N 1
ATOM 895 C CA . GLU A 1 117 ? 5.678 -2.554 -2.601 1.00 94.81 117 GLU A CA 1
ATOM 896 C C . GLU A 1 117 ? 4.623 -3.364 -1.863 1.00 94.81 117 GLU A C 1
ATOM 898 O O . GLU A 1 117 ? 3.946 -2.846 -0.979 1.00 94.81 117 GLU A O 1
ATOM 903 N N . GLN A 1 118 ? 4.471 -4.635 -2.211 1.00 90.12 118 GLN A N 1
ATOM 904 C CA . GLN A 1 118 ? 3.515 -5.502 -1.554 1.00 90.12 118 GLN A CA 1
ATOM 905 C C . GLN A 1 118 ? 4.123 -6.200 -0.326 1.00 90.12 118 GLN A C 1
ATOM 907 O O . GLN A 1 118 ? 3.411 -6.473 0.640 1.00 90.12 118 GLN A O 1
ATOM 912 N N . GLY A 1 119 ? 5.441 -6.430 -0.331 1.00 84.38 119 GLY A N 1
ATOM 913 C CA . GLY A 1 119 ? 6.170 -7.152 0.718 1.00 84.38 119 GLY A CA 1
ATOM 914 C C . GLY A 1 119 ? 6.242 -8.674 0.522 1.00 84.38 119 GLY A C 1
ATOM 915 O O . GLY A 1 119 ? 6.836 -9.362 1.350 1.00 84.38 119 GLY A O 1
ATOM 916 N N . MET A 1 120 ? 5.656 -9.211 -0.554 1.00 84.06 120 MET A N 1
ATOM 917 C CA . MET A 1 120 ? 5.817 -10.596 -1.020 1.00 84.06 120 MET A CA 1
ATOM 918 C C . MET A 1 120 ? 6.509 -10.594 -2.384 1.00 84.06 120 MET A C 1
ATOM 920 O O . MET A 1 120 ? 5.886 -10.808 -3.424 1.00 84.06 120 MET A O 1
ATOM 924 N N . ASP A 1 121 ? 7.806 -10.306 -2.365 1.00 81.50 121 ASP A N 1
ATOM 925 C CA . ASP A 1 121 ? 8.608 -9.943 -3.536 1.00 81.50 121 ASP A CA 1
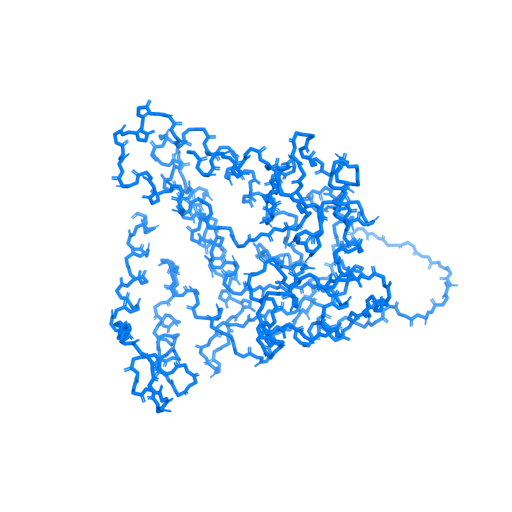ATOM 926 C C . ASP A 1 121 ? 8.540 -10.954 -4.688 1.00 81.50 121 ASP A C 1
ATOM 928 O O . ASP A 1 121 ? 8.470 -10.552 -5.842 1.00 81.50 121 ASP A O 1
ATOM 932 N N . ASN A 1 122 ? 8.541 -12.255 -4.389 1.00 80.50 122 ASN A N 1
ATOM 933 C CA . ASN A 1 122 ? 8.504 -13.361 -5.354 1.00 80.50 122 ASN A CA 1
ATOM 934 C C . ASN A 1 122 ? 7.145 -14.079 -5.395 1.00 80.50 122 ASN A C 1
ATOM 936 O O . ASN A 1 122 ? 7.089 -15.287 -5.630 1.00 80.50 122 ASN A O 1
ATOM 940 N N . SER A 1 123 ? 6.047 -13.368 -5.116 1.00 86.94 123 SER A N 1
ATOM 941 C CA . SER A 1 123 ? 4.710 -13.938 -5.297 1.00 86.94 123 SER A CA 1
ATOM 942 C C . SER A 1 123 ? 4.503 -14.356 -6.761 1.00 86.94 123 SER A C 1
ATOM 944 O O . SER A 1 123 ? 4.731 -13.528 -7.645 1.00 86.94 123 SER A O 1
ATOM 946 N N . PRO A 1 124 ? 3.968 -15.563 -7.034 1.00 86.44 124 PRO A N 1
ATOM 947 C CA . PRO A 1 124 ? 3.615 -15.985 -8.393 1.00 86.44 124 PRO A CA 1
ATOM 948 C C . PRO A 1 124 ? 2.632 -15.033 -9.088 1.00 86.44 124 PRO A C 1
ATOM 950 O O . PRO A 1 124 ? 2.606 -14.938 -10.309 1.00 86.44 124 PRO A O 1
ATOM 953 N N . CYS A 1 125 ? 1.855 -14.258 -8.317 1.00 89.56 125 CYS A N 1
ATOM 954 C CA . CYS A 1 125 ? 0.964 -13.233 -8.865 1.00 89.56 125 CYS A CA 1
ATOM 955 C C . CYS A 1 125 ? 1.698 -12.148 -9.676 1.00 89.56 125 CYS A C 1
ATOM 957 O O . CYS A 1 125 ? 1.052 -11.376 -10.385 1.00 89.56 125 CYS A O 1
ATOM 959 N N . TRP A 1 126 ? 3.023 -12.040 -9.544 1.00 90.25 126 TRP A N 1
ATOM 960 C CA . TRP A 1 126 ? 3.831 -11.084 -10.292 1.00 90.25 126 TRP A CA 1
ATOM 961 C C . TRP A 1 126 ? 4.397 -11.662 -11.588 1.00 90.25 126 TRP A C 1
ATOM 963 O O . TRP A 1 126 ? 4.820 -10.869 -12.422 1.00 90.25 126 TRP A O 1
ATOM 973 N N . ASP A 1 127 ? 4.369 -12.981 -11.802 1.00 90.06 127 ASP A N 1
ATOM 974 C CA . ASP A 1 127 ? 5.046 -13.637 -12.930 1.00 90.06 127 ASP A CA 1
ATOM 975 C C . ASP A 1 127 ? 4.524 -13.134 -14.281 1.00 90.06 127 ASP A C 1
ATOM 977 O O . ASP A 1 127 ? 5.290 -12.645 -15.121 1.00 90.06 127 ASP A O 1
ATOM 981 N N . ALA A 1 128 ? 3.202 -13.189 -14.480 1.00 90.88 128 ALA A N 1
ATOM 982 C CA . ALA A 1 128 ? 2.570 -12.692 -15.697 1.00 90.88 128 ALA A CA 1
ATOM 983 C C . ALA A 1 128 ? 2.772 -11.171 -15.873 1.00 90.88 128 ALA A C 1
ATOM 985 O O . ALA A 1 128 ? 3.233 -10.773 -16.949 1.00 90.88 128 ALA A O 1
ATOM 986 N N . PRO A 1 129 ? 2.546 -10.313 -14.854 1.00 91.56 129 PRO A N 1
ATOM 987 C CA . PRO A 1 129 ? 2.858 -8.891 -14.966 1.00 91.56 129 PRO A CA 1
ATOM 988 C C . PRO A 1 129 ? 4.325 -8.570 -15.299 1.00 91.56 129 PRO A C 1
ATOM 990 O O . PRO A 1 129 ? 4.609 -7.751 -16.173 1.00 91.56 129 PRO A O 1
ATOM 993 N N . LEU A 1 130 ? 5.273 -9.240 -14.639 1.00 90.94 130 LEU A N 1
ATOM 994 C CA . LEU A 1 130 ? 6.712 -9.026 -14.807 1.00 90.94 130 LEU A CA 1
ATOM 995 C C . LEU A 1 130 ? 7.249 -9.557 -16.132 1.00 90.94 130 LEU A C 1
ATOM 997 O O . LEU A 1 130 ? 8.307 -9.111 -16.575 1.00 90.94 130 LEU A O 1
ATOM 1001 N N . SER A 1 131 ? 6.540 -10.475 -16.792 1.00 90.50 131 SER A N 1
ATOM 1002 C CA . SER A 1 131 ? 6.962 -11.037 -18.080 1.00 90.50 131 SER A CA 1
ATOM 1003 C C . SER A 1 131 ? 7.226 -9.968 -19.153 1.00 90.50 131 SER A C 1
ATOM 1005 O O . SER A 1 131 ? 8.098 -10.163 -20.000 1.00 90.50 131 SER A O 1
ATOM 1007 N N . ARG A 1 132 ? 6.545 -8.815 -19.068 1.00 89.88 132 ARG A N 1
ATOM 1008 C CA . ARG A 1 132 ? 6.688 -7.664 -19.980 1.00 89.88 132 ARG A CA 1
ATOM 1009 C C . ARG A 1 132 ? 7.872 -6.757 -19.653 1.00 89.88 132 ARG A C 1
ATOM 1011 O O . ARG A 1 132 ? 8.235 -5.905 -20.460 1.00 89.88 132 ARG A O 1
ATOM 1018 N N . VAL A 1 133 ? 8.476 -6.918 -18.478 1.00 89.31 133 VAL A N 1
ATOM 1019 C CA . VAL A 1 133 ? 9.592 -6.088 -18.032 1.00 89.31 133 VAL A CA 1
ATOM 1020 C C . VAL A 1 133 ? 10.902 -6.712 -18.497 1.00 89.31 133 VAL A C 1
ATOM 1022 O O . VAL A 1 133 ? 11.265 -7.828 -18.110 1.00 89.31 133 VAL A O 1
ATOM 1025 N N . ALA A 1 134 ? 11.640 -5.966 -19.318 1.00 88.88 134 ALA A N 1
ATOM 1026 C CA . ALA A 1 134 ? 12.987 -6.348 -19.717 1.00 88.88 134 ALA A CA 1
ATOM 1027 C C . ALA A 1 134 ? 13.946 -6.224 -18.514 1.00 88.88 134 ALA A C 1
ATOM 1029 O O . ALA A 1 134 ? 14.052 -5.136 -17.943 1.00 88.88 134 ALA A O 1
ATOM 1030 N N . PRO A 1 135 ? 14.677 -7.284 -18.127 1.00 87.62 135 PRO A N 1
ATOM 1031 C CA . PRO A 1 135 ? 15.554 -7.240 -16.962 1.00 87.62 135 PRO A CA 1
ATOM 1032 C C . PRO A 1 135 ? 16.734 -6.279 -17.171 1.00 87.62 135 PRO A C 1
ATOM 1034 O O . PRO A 1 135 ? 17.255 -6.120 -18.280 1.00 87.62 135 PRO A O 1
ATOM 1037 N N . ALA A 1 136 ? 17.204 -5.666 -16.085 1.00 82.75 136 ALA A N 1
ATOM 1038 C CA . ALA A 1 136 ? 18.488 -4.982 -16.057 1.00 82.75 136 ALA A CA 1
ATOM 1039 C C . ALA A 1 136 ? 19.619 -5.968 -16.394 1.00 82.75 136 ALA A C 1
ATOM 1041 O O . ALA A 1 136 ? 19.563 -7.156 -16.068 1.00 82.75 136 ALA A O 1
ATOM 1042 N N . ARG A 1 137 ? 20.676 -5.480 -17.052 1.00 79.12 137 ARG A N 1
ATOM 1043 C CA . ARG A 1 137 ? 21.824 -6.325 -17.411 1.00 79.12 137 ARG A CA 1
ATOM 1044 C C . ARG A 1 137 ? 22.507 -6.814 -16.129 1.00 79.12 137 ARG A C 1
ATOM 1046 O O . ARG A 1 137 ? 22.888 -5.990 -15.313 1.00 79.12 137 ARG A O 1
ATOM 1053 N N . ALA A 1 138 ? 22.764 -8.115 -15.995 1.00 69.25 138 ALA A N 1
ATOM 1054 C CA . ALA A 1 138 ? 23.311 -8.713 -14.765 1.00 69.25 138 ALA A CA 1
ATOM 1055 C C . ALA A 1 138 ? 24.572 -8.013 -14.207 1.00 69.25 138 ALA A C 1
ATOM 1057 O O . ALA A 1 138 ? 24.761 -7.928 -13.003 1.00 69.25 138 ALA A O 1
ATOM 1058 N N . ARG A 1 139 ? 25.417 -7.433 -15.073 1.00 69.06 139 ARG A N 1
ATOM 1059 C CA . ARG A 1 139 ? 26.627 -6.690 -14.671 1.00 69.06 139 ARG A CA 1
ATOM 1060 C C . ARG A 1 139 ? 26.381 -5.310 -14.042 1.00 69.06 139 ARG A C 1
ATOM 1062 O O . ARG A 1 139 ? 27.348 -4.651 -13.677 1.00 69.06 139 ARG A O 1
ATOM 1069 N N . THR A 1 140 ? 25.140 -4.824 -13.987 1.00 70.00 140 THR A N 1
ATOM 1070 C CA . THR A 1 140 ? 24.814 -3.482 -13.467 1.00 70.00 140 THR A CA 1
ATOM 1071 C C . THR A 1 140 ? 24.372 -3.489 -12.006 1.00 70.00 140 THR A C 1
ATOM 1073 O O . THR A 1 140 ? 24.053 -2.428 -11.480 1.00 70.00 140 THR A O 1
ATOM 1076 N N . PHE A 1 141 ? 24.337 -4.651 -11.351 1.00 66.56 141 PHE A N 1
ATOM 1077 C CA . PHE A 1 141 ? 24.016 -4.774 -9.931 1.00 66.56 141 PHE A CA 1
ATOM 1078 C C . PHE A 1 141 ? 24.763 -5.953 -9.294 1.00 66.56 141 PHE A C 1
ATOM 1080 O O . PHE A 1 141 ? 25.179 -6.883 -9.981 1.00 66.56 141 PHE A O 1
ATOM 1087 N N . ARG A 1 142 ? 24.945 -5.908 -7.970 1.00 69.62 142 ARG A N 1
ATOM 1088 C CA . ARG A 1 142 ? 25.417 -7.041 -7.162 1.00 69.62 142 ARG A CA 1
ATOM 1089 C C . ARG A 1 142 ? 24.384 -7.335 -6.083 1.00 69.62 142 ARG A C 1
ATOM 1091 O O . ARG A 1 142 ? 23.921 -6.418 -5.414 1.00 69.62 142 ARG A O 1
ATOM 1098 N N . ARG A 1 143 ? 24.015 -8.606 -5.945 1.00 67.50 143 ARG A N 1
ATOM 1099 C CA . ARG A 1 143 ? 23.011 -9.067 -4.985 1.00 67.50 143 ARG A CA 1
ATOM 1100 C C . ARG A 1 143 ? 23.636 -9.314 -3.617 1.00 67.50 143 ARG A C 1
ATOM 1102 O O . ARG A 1 143 ? 24.258 -10.349 -3.416 1.00 67.50 143 ARG A O 1
ATOM 1109 N N . ALA A 1 144 ? 23.438 -8.379 -2.693 1.00 63.03 144 ALA A N 1
ATOM 1110 C CA . ALA A 1 144 ? 23.864 -8.523 -1.296 1.00 63.03 144 ALA A CA 1
ATOM 1111 C C . ALA A 1 144 ? 22.967 -9.493 -0.492 1.00 63.03 144 ALA A C 1
ATOM 1113 O O . ALA A 1 144 ? 23.343 -9.978 0.572 1.00 63.03 144 ALA A O 1
ATOM 1114 N N . ASP A 1 145 ? 21.763 -9.806 -0.987 1.00 61.47 145 ASP A N 1
ATOM 1115 C CA . ASP A 1 145 ? 20.824 -10.707 -0.311 1.00 61.47 145 ASP A CA 1
ATOM 1116 C C . ASP A 1 145 ? 21.218 -12.191 -0.409 1.00 61.47 145 ASP A C 1
ATOM 1118 O O . ASP A 1 145 ? 20.757 -13.001 0.397 1.00 61.47 145 ASP A O 1
ATOM 1122 N N . LEU A 1 146 ? 22.095 -12.545 -1.356 1.00 61.03 146 LEU A N 1
ATOM 1123 C CA . LEU A 1 146 ? 22.670 -13.889 -1.477 1.00 61.03 146 LEU A CA 1
ATOM 1124 C C . LEU A 1 146 ? 23.746 -14.172 -0.419 1.00 61.03 146 LEU A C 1
ATOM 1126 O O . LEU A 1 146 ? 24.001 -15.337 -0.122 1.00 61.03 146 LEU A O 1
ATOM 1130 N N . ASP A 1 147 ? 24.313 -13.134 0.202 1.00 59.41 147 ASP A N 1
ATOM 1131 C CA . ASP A 1 147 ? 25.254 -13.286 1.319 1.00 59.41 147 ASP A CA 1
ATOM 1132 C C . ASP A 1 147 ? 24.534 -13.718 2.613 1.00 59.41 147 ASP A C 1
ATOM 1134 O O . ASP A 1 147 ? 25.157 -14.207 3.557 1.00 59.41 147 ASP A O 1
ATOM 1138 N N . HIS A 1 148 ? 23.200 -13.581 2.652 1.00 53.44 148 HIS A N 1
ATOM 1139 C CA . HIS A 1 148 ? 22.362 -13.858 3.815 1.00 53.44 148 HIS A CA 1
ATOM 1140 C C . HIS A 1 148 ? 21.140 -14.716 3.436 1.00 53.44 148 HIS A C 1
ATOM 1142 O O . HIS A 1 148 ? 20.053 -14.201 3.170 1.00 53.44 148 HIS A O 1
ATOM 1148 N N . GLY A 1 149 ? 21.276 -16.045 3.466 1.00 53.44 149 GLY A N 1
ATOM 1149 C CA . GLY A 1 149 ? 20.162 -16.996 3.303 1.00 53.44 149 GLY A CA 1
ATOM 1150 C C . GLY A 1 149 ? 20.419 -18.082 2.257 1.00 53.44 149 GLY A C 1
ATOM 1151 O O . GLY A 1 149 ? 21.459 -18.104 1.608 1.00 53.44 149 GLY A O 1
ATOM 1152 N N . SER A 1 150 ? 19.475 -19.015 2.106 1.00 58.19 150 SER A N 1
ATOM 1153 C CA . SER A 1 150 ? 19.554 -20.050 1.068 1.00 58.19 150 SER A CA 1
ATOM 1154 C C . SER A 1 150 ? 19.162 -19.463 -0.293 1.00 58.19 150 SER A C 1
ATOM 1156 O O . SER A 1 150 ? 18.088 -18.866 -0.387 1.00 58.19 150 SER A O 1
ATOM 1158 N N . PRO A 1 151 ? 19.942 -19.679 -1.369 1.00 60.59 151 PRO A N 1
ATOM 1159 C CA . PRO A 1 151 ? 19.577 -19.236 -2.718 1.00 60.59 151 PRO A CA 1
ATOM 1160 C C . PRO A 1 151 ? 18.218 -19.761 -3.208 1.00 60.59 151 PRO A C 1
ATOM 1162 O O . PRO A 1 151 ? 17.582 -19.122 -4.036 1.00 60.59 151 PRO A O 1
ATOM 1165 N N . GLN A 1 152 ? 17.755 -20.905 -2.687 1.00 57.47 152 GLN A N 1
ATOM 1166 C CA . GLN A 1 152 ? 16.460 -21.502 -3.047 1.00 57.47 152 GLN A CA 1
ATOM 1167 C C . GLN A 1 152 ? 15.258 -20.750 -2.456 1.00 57.47 152 GLN A C 1
ATOM 1169 O O . GLN A 1 152 ? 14.151 -20.880 -2.968 1.00 57.47 152 GLN A O 1
ATOM 1174 N N . ASP A 1 153 ? 15.479 -19.948 -1.411 1.00 57.31 153 ASP A N 1
ATOM 1175 C CA . ASP A 1 153 ? 14.442 -19.150 -0.747 1.00 57.31 153 ASP A CA 1
ATOM 1176 C C . ASP A 1 153 ? 14.411 -17.700 -1.275 1.00 57.31 153 ASP A C 1
ATOM 1178 O O . ASP A 1 153 ? 13.731 -16.837 -0.716 1.00 57.31 153 ASP A O 1
ATOM 1182 N N . ARG A 1 154 ? 15.185 -17.402 -2.330 1.00 70.94 154 ARG A N 1
ATOM 1183 C CA . ARG A 1 154 ? 15.371 -16.058 -2.891 1.00 70.94 154 ARG A CA 1
ATOM 1184 C C . ARG A 1 154 ? 14.850 -15.970 -4.333 1.00 70.94 154 ARG A C 1
ATOM 1186 O O . ARG A 1 154 ? 14.828 -16.980 -5.034 1.00 70.94 154 ARG A O 1
ATOM 1193 N N . PRO A 1 155 ? 14.457 -14.768 -4.808 1.00 70.62 155 PRO A N 1
ATOM 1194 C CA . PRO A 1 155 ? 14.115 -14.554 -6.215 1.00 70.62 155 PRO A CA 1
ATOM 1195 C C . PRO A 1 155 ? 15.253 -14.980 -7.148 1.00 70.62 155 PRO A C 1
ATOM 1197 O O . PRO A 1 155 ? 16.426 -14.901 -6.764 1.00 70.62 155 PRO A O 1
ATOM 1200 N N . THR A 1 156 ? 14.925 -15.373 -8.381 1.00 73.19 156 THR A N 1
ATOM 1201 C CA . THR A 1 156 ? 15.946 -15.687 -9.390 1.00 73.19 156 THR A CA 1
ATOM 1202 C C . THR A 1 156 ? 16.690 -14.423 -9.829 1.00 73.19 156 THR A C 1
ATOM 1204 O O . THR A 1 156 ? 16.204 -13.306 -9.648 1.00 73.19 156 THR A O 1
ATOM 1207 N N . ASP A 1 157 ? 17.865 -14.571 -10.446 1.00 74.69 157 ASP A N 1
ATOM 1208 C CA . ASP A 1 157 ? 18.603 -13.420 -10.990 1.00 74.69 157 ASP A CA 1
ATOM 1209 C C . ASP A 1 157 ? 17.843 -12.710 -12.119 1.00 74.69 157 ASP A C 1
ATOM 1211 O O . ASP A 1 157 ? 17.985 -11.499 -12.297 1.00 74.69 157 ASP A O 1
ATOM 1215 N N . LEU A 1 158 ? 17.000 -13.446 -12.855 1.00 75.31 158 LEU A N 1
ATOM 1216 C CA . LEU A 1 158 ? 16.126 -12.881 -13.879 1.00 75.31 158 LEU A CA 1
ATOM 1217 C C . LEU A 1 158 ? 15.071 -11.964 -13.250 1.00 75.31 158 LEU A C 1
ATOM 1219 O O . LEU A 1 158 ? 14.904 -10.827 -13.695 1.00 75.31 158 LEU A O 1
ATOM 1223 N N . ASP A 1 159 ? 14.403 -12.435 -12.197 1.00 79.62 159 ASP A N 1
ATOM 1224 C CA . ASP A 1 159 ? 13.385 -11.656 -11.485 1.00 79.62 159 ASP A CA 1
ATOM 1225 C C . ASP A 1 159 ? 14.015 -10.444 -10.804 1.00 79.62 159 ASP A C 1
ATOM 1227 O O . ASP A 1 159 ? 13.527 -9.322 -10.939 1.00 79.62 159 ASP A O 1
ATOM 1231 N N . TYR A 1 160 ? 15.178 -10.636 -10.180 1.00 82.81 160 TYR A N 1
ATOM 1232 C CA . TYR A 1 160 ? 15.924 -9.548 -9.561 1.00 82.81 160 TYR A CA 1
ATOM 1233 C C . TYR A 1 160 ? 16.348 -8.484 -10.583 1.00 82.81 160 TYR A C 1
ATOM 1235 O O . TYR A 1 160 ? 16.243 -7.286 -10.318 1.00 82.81 160 TYR A O 1
ATOM 1243 N N . GLY A 1 161 ? 16.754 -8.895 -11.789 1.00 86.44 161 GLY A N 1
ATOM 1244 C CA . GLY A 1 161 ? 17.029 -7.976 -12.892 1.00 86.44 161 GLY A CA 1
ATOM 1245 C C . GLY A 1 161 ? 15.813 -7.126 -13.270 1.00 86.44 161 GLY A C 1
ATOM 1246 O O . GLY A 1 161 ? 15.966 -5.936 -13.555 1.00 86.44 161 GLY A O 1
ATOM 1247 N N . ARG A 1 162 ? 14.600 -7.689 -13.238 1.00 90.81 162 ARG A N 1
ATOM 1248 C CA . ARG A 1 162 ? 13.357 -6.934 -13.475 1.00 90.81 162 ARG A CA 1
ATOM 1249 C C . ARG A 1 162 ? 13.047 -5.968 -12.334 1.00 90.81 162 ARG A C 1
ATOM 1251 O O . ARG A 1 162 ? 12.678 -4.831 -12.611 1.00 90.81 162 ARG A O 1
ATOM 1258 N N . TYR A 1 163 ? 13.269 -6.363 -11.081 1.00 90.25 163 TYR A N 1
ATOM 1259 C CA . TYR A 1 163 ? 13.086 -5.478 -9.920 1.00 90.25 163 TYR A CA 1
ATOM 1260 C C . TYR A 1 163 ? 14.022 -4.271 -9.999 1.00 90.25 163 TYR A C 1
ATOM 1262 O O . TYR A 1 163 ? 13.597 -3.119 -9.950 1.00 90.25 163 TYR A O 1
ATOM 1270 N N . VAL A 1 164 ? 15.309 -4.525 -10.247 1.00 90.88 164 VAL A N 1
ATOM 1271 C CA . VAL A 1 164 ? 16.305 -3.465 -10.431 1.00 90.88 164 VAL A CA 1
ATOM 1272 C C . VAL A 1 164 ? 15.921 -2.549 -11.587 1.00 90.88 164 VAL A C 1
ATOM 1274 O O . VAL A 1 164 ? 16.076 -1.334 -11.464 1.00 90.88 164 VAL A O 1
ATOM 1277 N N . ARG A 1 165 ? 15.394 -3.100 -12.690 1.00 91.00 165 ARG A N 1
ATOM 1278 C CA . ARG A 1 165 ? 14.922 -2.288 -13.812 1.00 91.00 165 ARG A CA 1
ATOM 1279 C C . ARG A 1 165 ? 13.778 -1.364 -13.402 1.00 91.00 165 ARG A C 1
ATOM 1281 O O . ARG A 1 165 ? 13.893 -0.165 -13.620 1.00 91.00 165 ARG A O 1
ATOM 1288 N N . LEU A 1 166 ? 12.721 -1.898 -12.793 1.00 91.56 166 LEU A N 1
ATOM 1289 C CA . LEU A 1 166 ? 11.565 -1.110 -12.354 1.00 91.56 166 LEU A CA 1
ATOM 1290 C C . LEU A 1 166 ? 11.978 0.009 -11.393 1.00 91.56 166 LEU A C 1
ATOM 1292 O O . LEU A 1 166 ? 11.564 1.156 -11.551 1.00 91.56 166 LEU A O 1
ATOM 1296 N N . ALA A 1 167 ? 12.825 -0.307 -10.413 1.00 92.00 167 ALA A N 1
ATOM 1297 C CA . ALA A 1 167 ? 13.288 0.668 -9.437 1.00 92.00 167 ALA A CA 1
ATOM 1298 C C . ALA A 1 167 ? 14.192 1.748 -10.064 1.00 92.00 167 ALA A C 1
ATOM 1300 O O . ALA A 1 167 ? 14.082 2.923 -9.706 1.00 92.00 167 ALA A O 1
ATOM 1301 N N . ALA A 1 168 ? 15.054 1.372 -11.016 1.00 91.12 168 ALA A N 1
ATOM 1302 C CA . ALA A 1 168 ? 15.890 2.312 -11.757 1.00 91.12 168 ALA A CA 1
ATOM 1303 C C . ALA A 1 168 ? 15.049 3.233 -12.648 1.00 91.12 168 ALA A C 1
ATOM 1305 O O . ALA A 1 168 ? 15.230 4.446 -12.580 1.00 91.12 168 ALA A O 1
ATOM 1306 N N . ASP A 1 169 ? 14.100 2.681 -13.407 1.00 89.62 169 ASP A N 1
ATOM 1307 C CA . ASP A 1 169 ? 13.212 3.447 -14.286 1.00 89.62 169 ASP 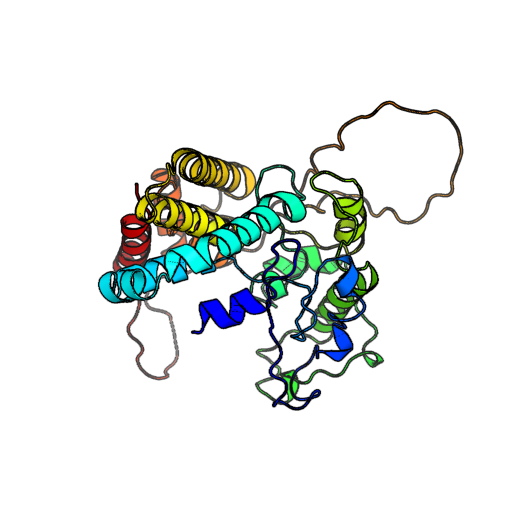A CA 1
ATOM 1308 C C . ASP A 1 169 ? 12.343 4.416 -13.470 1.00 89.62 169 ASP A C 1
ATOM 1310 O O . ASP A 1 169 ? 12.221 5.586 -13.826 1.00 89.62 169 ASP A O 1
ATOM 1314 N N . TYR A 1 170 ? 11.816 3.983 -12.318 1.00 89.81 170 TYR A N 1
ATOM 1315 C CA . TYR A 1 170 ? 11.030 4.855 -11.443 1.00 89.81 170 TYR A CA 1
ATOM 1316 C C . TYR A 1 170 ? 11.853 6.018 -10.870 1.00 89.81 170 TYR A C 1
ATOM 1318 O O . TYR A 1 170 ? 11.390 7.160 -10.830 1.00 89.81 170 TYR A O 1
ATOM 1326 N N . ARG A 1 171 ? 13.096 5.748 -10.460 1.00 92.00 171 ARG A N 1
ATOM 1327 C CA . ARG A 1 171 ? 14.048 6.770 -10.004 1.00 92.00 171 ARG A CA 1
ATOM 1328 C C . ARG A 1 171 ? 14.435 7.733 -11.123 1.00 92.00 171 ARG A C 1
ATOM 1330 O O . ARG A 1 171 ? 14.468 8.941 -10.899 1.00 92.00 171 ARG A O 1
ATOM 1337 N N . ASP A 1 172 ? 14.765 7.206 -12.297 1.00 89.81 172 ASP A N 1
ATOM 1338 C CA . ASP A 1 172 ? 15.279 7.982 -13.429 1.00 89.81 172 ASP A CA 1
ATOM 1339 C C . ASP A 1 172 ? 14.162 8.784 -14.112 1.00 89.81 172 ASP A C 1
ATOM 1341 O O . ASP A 1 172 ? 14.415 9.870 -14.628 1.00 89.81 172 ASP A O 1
ATOM 1345 N N . GLY A 1 173 ? 12.910 8.334 -13.983 1.00 85.75 173 GLY A N 1
ATOM 1346 C CA . GLY A 1 173 ? 11.694 9.106 -14.250 1.00 85.75 173 GLY A CA 1
ATOM 1347 C C . GLY A 1 173 ? 11.348 10.139 -13.166 1.00 85.75 173 GLY A C 1
ATOM 1348 O O . GLY A 1 173 ? 10.218 10.621 -13.110 1.00 85.75 173 GLY A O 1
ATOM 1349 N N . GLY A 1 174 ? 12.281 10.458 -12.262 1.00 88.31 174 GLY A N 1
ATOM 1350 C CA . GLY A 1 174 ? 12.107 11.495 -11.244 1.00 88.31 174 GLY A CA 1
ATOM 1351 C C . GLY A 1 174 ? 11.065 11.153 -10.181 1.00 88.31 174 GLY A C 1
ATOM 1352 O O . GLY A 1 174 ? 10.474 12.061 -9.598 1.00 88.31 174 GLY A O 1
ATOM 1353 N N . TYR A 1 175 ? 10.808 9.865 -9.929 1.00 89.19 175 TYR A N 1
ATOM 1354 C CA . TYR A 1 175 ? 9.867 9.396 -8.909 1.00 89.19 175 TYR A CA 1
ATOM 1355 C C . TYR A 1 175 ? 8.429 9.905 -9.072 1.00 89.19 175 TYR A C 1
ATOM 1357 O O . TYR A 1 175 ? 7.703 10.036 -8.079 1.00 89.19 175 TYR A O 1
ATOM 1365 N N . GLY A 1 176 ? 8.028 10.212 -10.308 1.00 78.56 176 GLY A N 1
ATOM 1366 C CA . GLY A 1 176 ? 6.723 10.796 -10.616 1.00 78.56 176 GLY A CA 1
ATOM 1367 C C . GLY A 1 176 ? 6.604 12.285 -10.271 1.00 78.56 176 GLY A C 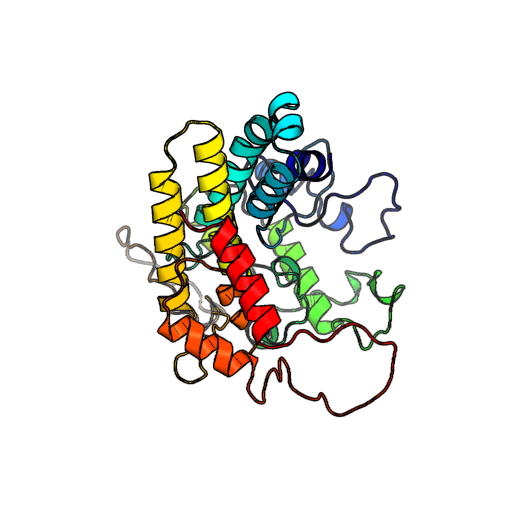1
ATOM 1368 O O . GLY A 1 176 ? 5.489 12.790 -10.158 1.00 78.56 176 GLY A O 1
ATOM 1369 N N . ALA A 1 177 ? 7.714 13.009 -10.078 1.00 67.19 177 ALA A N 1
ATOM 1370 C CA . ALA A 1 177 ? 7.682 14.462 -9.904 1.00 67.19 177 ALA A CA 1
ATOM 1371 C C . ALA A 1 177 ? 6.946 15.145 -11.075 1.00 67.19 177 ALA A C 1
ATOM 1373 O O . ALA A 1 177 ? 7.186 14.830 -12.238 1.00 67.19 177 ALA A O 1
ATOM 1374 N N . GLY A 1 178 ? 6.050 16.090 -10.769 1.00 57.22 178 GLY A N 1
ATOM 1375 C CA . GLY A 1 178 ? 5.239 16.799 -11.772 1.00 57.22 178 GLY A CA 1
ATOM 1376 C C . GLY A 1 178 ? 3.937 16.093 -12.170 1.00 57.22 178 GLY A C 1
ATOM 1377 O O . GLY A 1 178 ? 3.098 16.695 -12.838 1.00 57.22 178 GLY A O 1
ATOM 1378 N N . ALA A 1 179 ? 3.711 14.863 -11.706 1.00 57.56 179 ALA A N 1
ATOM 1379 C CA . ALA A 1 179 ? 2.416 14.209 -11.787 1.00 57.56 179 ALA A CA 1
ATOM 1380 C C . ALA A 1 179 ? 1.460 14.807 -10.737 1.00 57.56 179 ALA A C 1
ATOM 1382 O O . ALA A 1 179 ? 1.407 14.361 -9.591 1.00 57.56 179 ALA A O 1
ATOM 1383 N N . GLY A 1 180 ? 0.739 15.871 -11.099 1.00 48.19 180 GLY A N 1
ATOM 1384 C CA . GLY A 1 180 ? -0.360 16.376 -10.273 1.00 48.19 180 GLY A CA 1
ATOM 1385 C C . GLY A 1 180 ? -1.466 15.320 -10.091 1.00 48.19 180 GLY A C 1
ATOM 1386 O O . GLY A 1 180 ? -1.534 14.370 -10.876 1.00 48.19 180 GLY A O 1
ATOM 1387 N N . PRO A 1 181 ? -2.355 15.467 -9.090 1.00 43.03 181 PRO A N 1
ATOM 1388 C CA . PRO A 1 181 ? -3.528 14.603 -8.962 1.00 43.03 181 PRO A CA 1
ATOM 1389 C C . PRO A 1 181 ? -4.379 14.700 -10.239 1.00 43.03 181 PRO A C 1
ATOM 1391 O O . PRO A 1 181 ? -4.884 15.772 -10.566 1.00 43.03 181 PRO A O 1
ATOM 1394 N N . GLY A 1 182 ? -4.486 13.595 -10.985 1.00 43.75 182 GLY A N 1
ATOM 1395 C CA . GLY A 1 182 ? -5.195 13.538 -12.272 1.00 43.75 182 GLY A CA 1
ATOM 1396 C C . GLY A 1 182 ? -4.435 14.108 -13.480 1.00 43.75 182 GLY A C 1
ATOM 1397 O O . GLY A 1 182 ? -5.038 14.323 -14.527 1.00 43.75 182 GLY A O 1
ATOM 1398 N N . GLY A 1 183 ? -3.133 14.386 -13.361 1.00 39.19 183 GLY A N 1
ATOM 1399 C CA . GLY A 1 183 ? -2.306 14.807 -14.492 1.00 39.19 183 GLY A CA 1
ATOM 1400 C C . GLY A 1 183 ? -1.776 13.613 -15.288 1.00 39.19 183 GLY A C 1
ATOM 1401 O O . GLY A 1 183 ? -1.239 12.674 -14.701 1.00 39.19 183 GLY A O 1
ATOM 1402 N N . ALA A 1 184 ? -1.815 13.708 -16.622 1.00 38.34 184 ALA A N 1
ATOM 1403 C CA . ALA A 1 184 ? -1.284 12.717 -17.571 1.00 38.34 184 ALA A CA 1
ATOM 1404 C C . ALA A 1 184 ? 0.174 12.267 -17.293 1.00 38.34 184 ALA A C 1
ATOM 1406 O O . ALA A 1 184 ? 0.617 11.237 -17.787 1.00 38.34 184 ALA A O 1
ATOM 1407 N N . GLY A 1 185 ? 0.936 12.997 -16.468 1.00 41.28 185 GLY A N 1
ATOM 1408 C CA . GLY A 1 185 ? 2.299 12.632 -16.066 1.00 41.28 185 GLY A CA 1
ATOM 1409 C C . GLY A 1 185 ? 2.414 11.399 -15.153 1.00 41.28 185 GLY A C 1
ATOM 1410 O O . GLY A 1 185 ? 3.428 10.708 -15.228 1.00 41.28 185 GLY A O 1
ATOM 1411 N N . ALA A 1 186 ? 1.407 11.088 -14.318 1.00 45.12 186 ALA A N 1
ATOM 1412 C CA . ALA A 1 186 ? 1.438 9.896 -13.447 1.00 45.12 186 ALA A CA 1
ATOM 1413 C C . ALA A 1 186 ? 1.339 8.606 -14.274 1.00 45.12 186 ALA A C 1
ATOM 1415 O O . ALA A 1 186 ? 2.112 7.668 -14.081 1.00 45.12 186 ALA A O 1
ATOM 1416 N N . GLU A 1 187 ? 0.400 8.605 -15.222 1.00 44.41 187 GLU A N 1
ATOM 1417 C CA . GLU A 1 187 ? 0.108 7.503 -16.140 1.00 44.41 187 GLU A CA 1
ATOM 1418 C C . GLU A 1 187 ? 1.263 7.278 -17.122 1.00 44.41 187 GLU A C 1
ATOM 1420 O O . GLU A 1 187 ? 1.640 6.137 -17.374 1.00 44.41 187 GLU A O 1
ATOM 1425 N N . VAL A 1 188 ? 1.900 8.351 -17.608 1.00 45.22 188 VAL A N 1
ATOM 1426 C CA . VAL A 1 188 ? 3.035 8.254 -18.540 1.00 45.22 188 VAL A CA 1
ATOM 1427 C C . VAL A 1 188 ? 4.304 7.729 -17.854 1.00 45.22 188 VAL A C 1
ATOM 1429 O O . VAL A 1 188 ? 5.010 6.916 -18.445 1.00 45.22 188 VAL A O 1
ATOM 1432 N N . ALA A 1 189 ? 4.598 8.121 -16.607 1.00 48.28 189 ALA A N 1
ATOM 1433 C CA . ALA A 1 189 ? 5.808 7.673 -15.904 1.00 48.28 189 ALA A CA 1
ATOM 1434 C C . ALA A 1 189 ? 5.679 6.276 -15.261 1.00 48.28 189 ALA A C 1
ATOM 1436 O O . ALA A 1 189 ? 6.658 5.532 -15.223 1.00 48.28 189 ALA A O 1
ATOM 1437 N N . LEU A 1 190 ? 4.492 5.904 -14.763 1.00 52.06 190 LEU A N 1
ATOM 1438 C CA . LEU A 1 190 ? 4.238 4.595 -14.136 1.00 52.06 190 LEU A CA 1
ATOM 1439 C C . LEU A 1 190 ? 3.725 3.544 -15.133 1.00 52.06 190 LEU A C 1
ATOM 1441 O O . LEU A 1 190 ? 3.924 2.355 -14.917 1.00 52.06 190 LEU A O 1
ATOM 1445 N N . GLY A 1 191 ? 3.111 3.959 -16.246 1.00 48.12 191 GLY A N 1
ATOM 1446 C CA . GLY A 1 191 ? 2.778 3.073 -17.365 1.00 48.12 191 GLY A CA 1
ATOM 1447 C C . GLY A 1 191 ? 4.003 2.691 -18.203 1.00 48.12 191 GLY A C 1
ATOM 1448 O O . GLY A 1 191 ? 4.081 1.568 -18.700 1.00 48.12 191 GLY A O 1
ATOM 1449 N N . ALA A 1 192 ? 5.008 3.573 -18.298 1.00 51.81 192 ALA A N 1
ATOM 1450 C CA . ALA A 1 192 ? 6.254 3.294 -19.019 1.00 51.81 192 ALA A CA 1
ATOM 1451 C C . ALA A 1 192 ? 7.122 2.197 -18.374 1.00 51.81 192 ALA A C 1
ATOM 1453 O O . ALA A 1 192 ? 7.944 1.595 -19.064 1.00 51.81 192 ALA A O 1
ATOM 1454 N N . SER A 1 193 ? 6.947 1.905 -17.079 1.00 64.06 193 SER A N 1
ATOM 1455 C CA . SER A 1 193 ? 7.708 0.858 -16.383 1.00 64.06 193 SER A CA 1
ATOM 1456 C C . SER A 1 193 ? 7.166 -0.559 -16.631 1.00 64.06 193 SER A C 1
ATOM 1458 O O . SER A 1 193 ? 7.822 -1.533 -16.273 1.00 64.06 193 SER A O 1
ATOM 1460 N N . GLY A 1 194 ? 6.001 -0.711 -17.275 1.00 85.62 194 GLY A N 1
ATOM 1461 C CA . GLY A 1 194 ? 5.474 -2.014 -17.703 1.00 85.62 194 GLY A CA 1
ATOM 1462 C C . GLY A 1 194 ? 4.894 -2.895 -16.587 1.00 85.62 194 GLY A C 1
ATOM 1463 O O . GLY A 1 194 ? 4.558 -4.052 -16.852 1.00 85.62 194 GLY A O 1
ATOM 1464 N N . PHE A 1 195 ? 4.735 -2.363 -15.368 1.00 91.44 195 PHE A N 1
ATOM 1465 C CA . PHE A 1 195 ? 4.165 -3.070 -14.217 1.00 91.44 195 PHE A CA 1
ATOM 1466 C C . PHE A 1 195 ? 3.228 -2.159 -13.406 1.00 91.44 195 PHE A C 1
ATOM 1468 O O . PHE A 1 195 ? 3.661 -1.152 -12.848 1.00 91.44 195 PHE A O 1
ATOM 1475 N N . ALA A 1 196 ? 1.953 -2.542 -13.298 1.00 92.94 196 ALA A N 1
ATOM 1476 C CA . ALA A 1 196 ? 0.969 -1.895 -12.432 1.00 92.94 196 ALA A CA 1
ATOM 1477 C C . ALA A 1 196 ? -0.126 -2.900 -12.045 1.00 92.94 196 ALA A C 1
ATOM 1479 O O . ALA A 1 196 ? -0.810 -3.439 -12.917 1.00 92.94 196 ALA A O 1
ATOM 1480 N N . VAL A 1 197 ? -0.286 -3.170 -10.747 1.00 94.69 197 VAL A N 1
ATOM 1481 C CA . VAL A 1 197 ? -1.200 -4.214 -10.258 1.00 94.69 197 VAL A CA 1
ATOM 1482 C C . VAL A 1 197 ? -2.020 -3.718 -9.071 1.00 94.69 197 VAL A C 1
ATOM 1484 O O . VAL A 1 197 ? -1.470 -3.206 -8.102 1.00 94.69 197 VAL A O 1
ATOM 1487 N N . GLU A 1 198 ? -3.335 -3.906 -9.095 1.00 96.75 198 GLU A N 1
ATOM 1488 C CA . GLU A 1 198 ? -4.170 -3.760 -7.898 1.00 96.75 198 GLU A CA 1
ATOM 1489 C C . GLU A 1 198 ? -4.089 -5.063 -7.085 1.00 96.75 198 GLU A C 1
ATOM 1491 O O . GLU A 1 198 ? -4.574 -6.110 -7.517 1.00 96.75 198 GLU A O 1
ATOM 1496 N N . ASP A 1 199 ? -3.447 -5.018 -5.913 1.00 97.06 199 ASP A N 1
ATOM 1497 C CA . ASP A 1 199 ? -3.312 -6.172 -5.010 1.00 97.06 199 ASP A CA 1
ATOM 1498 C C . ASP A 1 199 ? -4.418 -6.167 -3.924 1.00 97.06 199 ASP A C 1
ATOM 1500 O O . ASP A 1 199 ? -4.648 -5.122 -3.293 1.00 97.06 199 ASP A O 1
ATOM 1504 N N . PRO A 1 200 ? -5.083 -7.315 -3.651 1.00 97.69 200 PRO A N 1
ATOM 1505 C CA . PRO A 1 200 ? -6.135 -7.412 -2.639 1.00 97.69 200 PRO A CA 1
ATOM 1506 C C . PRO A 1 200 ? -5.688 -7.108 -1.210 1.00 97.69 200 PRO A C 1
ATOM 1508 O O . PRO A 1 200 ? -6.419 -6.463 -0.464 1.00 97.69 200 PRO A O 1
ATOM 1511 N N . SER A 1 201 ? -4.503 -7.568 -0.811 1.00 96.94 201 SER A N 1
ATOM 1512 C CA . SER A 1 201 ? -3.932 -7.346 0.518 1.00 96.94 201 SER A CA 1
ATOM 1513 C C . SER A 1 201 ? -3.532 -5.890 0.711 1.00 96.94 201 SER A C 1
ATOM 1515 O O . SER A 1 201 ? -3.898 -5.287 1.717 1.00 96.94 201 SER A O 1
ATOM 1517 N N . PHE A 1 202 ? -2.843 -5.290 -0.262 1.00 98.00 202 PHE A N 1
ATOM 1518 C CA . PHE A 1 202 ? -2.439 -3.885 -0.203 1.00 98.00 202 PHE A CA 1
ATOM 1519 C C . PHE A 1 202 ? -3.660 -2.975 -0.014 1.00 98.00 202 PHE A C 1
ATOM 1521 O O . PHE A 1 202 ? -3.686 -2.130 0.885 1.00 98.00 202 PHE A O 1
ATOM 1528 N N . ASN A 1 203 ? -4.709 -3.202 -0.810 1.00 98.44 203 ASN A N 1
ATOM 1529 C CA . ASN A 1 203 ? -5.937 -2.418 -0.739 1.00 98.44 203 ASN A CA 1
ATOM 1530 C C . ASN A 1 203 ? -6.791 -2.751 0.490 1.00 98.44 203 ASN A C 1
ATOM 1532 O O . ASN A 1 203 ? -7.326 -1.838 1.113 1.00 98.44 203 ASN A O 1
ATOM 1536 N N . ALA A 1 204 ? -6.869 -4.012 0.924 1.00 98.31 204 ALA A N 1
ATOM 1537 C CA . ALA A 1 204 ? -7.536 -4.350 2.182 1.00 98.31 204 ALA A CA 1
ATOM 1538 C C . ALA A 1 204 ? -6.856 -3.681 3.388 1.00 98.31 204 ALA A C 1
ATOM 1540 O O . ALA A 1 204 ? -7.532 -3.162 4.276 1.00 98.31 204 ALA A O 1
ATOM 1541 N N . LEU A 1 205 ? -5.524 -3.625 3.417 1.00 98.06 205 LEU A N 1
ATOM 1542 C CA . LEU A 1 205 ? -4.788 -2.936 4.477 1.00 98.06 205 LEU A CA 1
ATOM 1543 C C . LEU A 1 205 ? -4.970 -1.413 4.404 1.00 98.06 205 LEU A C 1
ATOM 1545 O O . LEU A 1 205 ? -5.081 -0.776 5.452 1.00 98.06 205 LEU A O 1
ATOM 1549 N N . LEU A 1 206 ? -5.098 -0.833 3.203 1.00 98.06 206 LEU A N 1
ATOM 1550 C CA . LEU A 1 206 ? -5.484 0.574 3.032 1.00 98.06 206 LEU A CA 1
ATOM 1551 C C . LEU A 1 206 ? -6.874 0.850 3.600 1.00 98.06 206 LEU A C 1
ATOM 1553 O O . LEU A 1 206 ? -7.045 1.798 4.361 1.00 98.06 206 LEU A O 1
ATOM 1557 N N . ILE A 1 207 ? -7.856 0.010 3.277 1.00 98.44 207 ILE A N 1
ATOM 1558 C CA . ILE A 1 207 ? -9.235 0.151 3.754 1.00 98.44 207 ILE A CA 1
ATOM 1559 C C . ILE A 1 207 ? -9.298 0.004 5.278 1.00 98.44 207 ILE A C 1
ATOM 1561 O O . ILE A 1 207 ? -9.906 0.834 5.956 1.00 98.44 207 ILE A O 1
ATOM 1565 N N . ALA A 1 208 ? -8.629 -1.008 5.837 1.00 97.81 208 ALA A N 1
ATOM 1566 C CA . ALA A 1 208 ? -8.533 -1.195 7.283 1.00 97.81 208 ALA A CA 1
ATOM 1567 C C . ALA A 1 208 ? -7.893 0.026 7.967 1.00 97.81 208 ALA A C 1
ATOM 1569 O O . ALA A 1 208 ? -8.374 0.492 9.002 1.00 97.81 208 ALA A O 1
ATOM 1570 N N . SER A 1 209 ? -6.852 0.595 7.359 1.00 97.31 209 SER A N 1
ATOM 1571 C CA . SER A 1 209 ? -6.230 1.825 7.839 1.00 97.31 209 SER A CA 1
ATOM 1572 C C . SER A 1 209 ? -7.103 3.068 7.653 1.00 97.31 209 SER A C 1
ATOM 1574 O O . SER A 1 209 ? -7.048 3.948 8.506 1.00 97.31 209 SER A O 1
ATOM 1576 N N . GLU A 1 210 ? -7.940 3.177 6.618 1.00 97.31 210 GLU A N 1
ATOM 1577 C CA . GLU A 1 210 ? -8.924 4.267 6.502 1.00 97.31 210 GLU A CA 1
ATOM 1578 C C . GLU A 1 210 ? -9.983 4.181 7.612 1.00 97.31 210 GLU A C 1
ATOM 1580 O O . GLU A 1 210 ? -10.298 5.210 8.213 1.00 97.31 210 GLU A O 1
ATOM 1585 N N . HIS A 1 211 ? -10.455 2.978 7.970 1.00 97.31 211 HIS A N 1
ATOM 1586 C CA . HIS A 1 211 ? -11.304 2.790 9.155 1.00 97.31 211 HIS A CA 1
ATOM 1587 C C . HIS A 1 211 ? -10.581 3.213 10.442 1.00 97.31 211 HIS A C 1
ATOM 1589 O O . HIS A 1 211 ? -11.137 3.964 11.245 1.00 97.31 211 HIS A O 1
ATOM 1595 N N . ALA A 1 212 ? -9.323 2.805 10.629 1.00 97.31 212 ALA A N 1
ATOM 1596 C CA . ALA A 1 212 ? -8.533 3.218 11.789 1.00 97.31 212 ALA A CA 1
ATOM 1597 C C . ALA A 1 212 ? -8.312 4.739 11.826 1.00 97.31 212 ALA A C 1
ATOM 1599 O O . ALA A 1 212 ? -8.421 5.367 12.875 1.00 97.31 212 ALA A O 1
ATOM 1600 N N . LEU A 1 213 ? -8.066 5.370 10.677 1.00 97.00 213 LEU A N 1
ATOM 1601 C CA . LEU A 1 213 ? -7.901 6.817 10.585 1.00 97.00 213 LEU A CA 1
ATOM 1602 C C . LEU A 1 213 ? -9.219 7.563 10.840 1.00 97.00 213 LEU A C 1
ATOM 1604 O O . LEU A 1 213 ? -9.194 8.669 11.383 1.00 97.00 213 LEU A O 1
ATOM 1608 N N . ALA A 1 214 ? -10.367 6.965 10.506 1.00 96.75 214 ALA A N 1
ATOM 1609 C CA . ALA A 1 214 ? -11.678 7.461 10.916 1.00 96.75 214 ALA A CA 1
ATOM 1610 C C . ALA A 1 214 ? -11.831 7.418 12.448 1.00 96.75 214 ALA A C 1
ATOM 1612 O O . ALA A 1 214 ? -12.210 8.429 13.038 1.00 96.75 214 ALA A O 1
ATOM 1613 N N . ARG A 1 215 ? -11.440 6.313 13.104 1.00 96.06 215 ARG A N 1
ATOM 1614 C CA . ARG A 1 215 ? -11.420 6.206 14.577 1.00 96.06 215 ARG A CA 1
ATOM 1615 C C . ARG A 1 215 ? -10.516 7.255 15.222 1.00 96.06 215 ARG A C 1
ATOM 1617 O O . ARG A 1 215 ? -10.957 7.965 16.118 1.00 96.06 215 ARG A O 1
ATOM 1624 N N . ILE A 1 216 ? -9.295 7.417 14.708 1.00 97.25 216 ILE A N 1
ATOM 1625 C CA . ILE A 1 216 ? -8.356 8.451 15.165 1.00 97.25 216 ILE A CA 1
ATOM 1626 C C . ILE A 1 216 ? -8.977 9.845 15.012 1.00 97.25 216 ILE A C 1
ATOM 1628 O O . ILE A 1 216 ? -8.892 10.654 15.923 1.00 97.25 216 ILE A O 1
ATOM 1632 N N . THR A 1 217 ? -9.619 10.133 13.877 1.00 96.19 217 THR A N 1
ATOM 1633 C CA . THR A 1 217 ? -10.275 11.432 13.639 1.00 96.19 217 THR A CA 1
ATOM 1634 C C . THR A 1 217 ? -11.393 11.686 14.661 1.00 96.19 217 THR A C 1
ATOM 1636 O O . THR A 1 217 ? -11.474 12.786 15.202 1.00 96.19 217 THR A O 1
ATOM 1639 N N . GLY A 1 218 ? -12.180 10.656 14.991 1.00 95.38 218 GLY A N 1
ATOM 1640 C CA . GLY A 1 218 ? -13.206 10.718 16.036 1.00 95.38 218 GLY A CA 1
ATOM 1641 C C . GLY A 1 218 ? -12.642 10.930 17.446 1.00 95.38 218 GLY A C 1
ATOM 1642 O O . GLY A 1 218 ? -13.146 11.782 18.169 1.00 95.38 218 GLY A O 1
ATOM 1643 N N . GLU A 1 219 ? -11.558 10.237 17.816 1.00 96.19 219 GLU A N 1
ATOM 1644 C CA . GLU A 1 219 ? -10.855 10.431 19.103 1.00 96.19 219 GLU A CA 1
ATOM 1645 C C . GLU A 1 219 ? -10.303 11.861 19.251 1.00 96.19 219 GLU A C 1
ATOM 1647 O O . GLU A 1 219 ? -10.183 12.381 20.357 1.00 96.19 219 GLU A O 1
ATOM 1652 N N . LEU A 1 220 ? -10.004 12.528 18.133 1.00 96.06 220 LEU A N 1
ATOM 1653 C CA . LEU A 1 220 ? -9.581 13.931 18.095 1.00 96.06 220 LEU A CA 1
ATOM 1654 C C . LEU A 1 220 ? -10.751 14.932 18.087 1.00 96.06 220 LEU A C 1
ATOM 1656 O O . LEU A 1 220 ? -10.517 16.133 17.962 1.00 96.06 220 LEU A O 1
ATOM 1660 N N . GLY A 1 221 ? -11.998 14.466 18.203 1.00 94.25 221 GLY A N 1
ATOM 1661 C CA . GLY A 1 221 ? -13.192 15.315 18.223 1.00 94.25 221 GLY A CA 1
ATOM 1662 C C . GLY A 1 221 ? -13.600 15.872 16.856 1.00 94.25 221 GLY A C 1
ATOM 1663 O O . GLY A 1 221 ? -14.397 16.807 16.791 1.00 94.25 221 GLY A O 1
ATOM 1664 N N . VAL A 1 222 ? -13.070 15.323 15.758 1.00 91.75 222 VAL A N 1
ATOM 1665 C CA . VAL A 1 222 ? -13.397 15.749 14.390 1.00 91.75 222 VAL A CA 1
ATOM 1666 C C . VAL A 1 222 ? -14.390 14.757 13.763 1.00 91.75 222 VAL A C 1
ATOM 1668 O O . VAL A 1 222 ? -14.213 13.544 13.904 1.00 91.75 222 VAL A O 1
ATOM 1671 N N . PRO A 1 223 ? -15.424 15.218 13.030 1.00 89.00 223 PRO A N 1
ATOM 1672 C CA . PRO A 1 223 ? -16.336 14.321 12.325 1.00 89.00 223 PRO A CA 1
ATOM 1673 C C . PRO A 1 223 ? -15.605 13.399 11.338 1.00 89.00 223 PRO A C 1
ATOM 1675 O O . PRO A 1 223 ? -14.869 13.851 10.460 1.00 89.00 223 PRO A O 1
ATOM 1678 N N . ALA A 1 224 ? -15.833 12.091 11.464 1.00 88.31 224 ALA A N 1
ATOM 1679 C CA . ALA A 1 224 ? -15.145 11.064 10.680 1.00 88.31 224 ALA A CA 1
ATOM 1680 C C . ALA A 1 224 ? -15.969 10.512 9.497 1.00 88.31 224 ALA A C 1
ATOM 1682 O O . ALA A 1 224 ? -15.491 9.626 8.786 1.00 88.31 224 ALA A O 1
ATOM 1683 N N . THR A 1 225 ? -17.179 11.037 9.258 1.00 87.25 225 THR A N 1
ATOM 1684 C CA . THR A 1 225 ? -18.160 10.510 8.288 1.00 87.25 225 THR A CA 1
ATOM 1685 C C . THR A 1 225 ? -17.565 10.316 6.895 1.00 87.25 225 THR A C 1
ATOM 1687 O O . THR A 1 225 ? -17.606 9.216 6.353 1.00 87.25 225 THR A O 1
ATOM 1690 N N . ALA A 1 226 ? -16.878 11.331 6.360 1.00 89.25 226 ALA A N 1
ATOM 1691 C CA . ALA A 1 226 ? -16.273 11.261 5.029 1.00 89.25 226 ALA A CA 1
ATOM 1692 C C . ALA A 1 226 ? -15.201 10.160 4.895 1.00 89.25 226 ALA A C 1
ATOM 1694 O O . ALA A 1 226 ? -15.002 9.618 3.806 1.00 89.25 226 ALA A O 1
ATOM 1695 N N . ARG A 1 227 ? -14.496 9.825 5.987 1.00 90.38 227 ARG A N 1
ATOM 1696 C CA . ARG A 1 227 ? -13.509 8.732 6.002 1.00 90.38 227 ARG A CA 1
ATOM 1697 C C . ARG A 1 227 ? -14.181 7.371 6.082 1.00 90.38 227 ARG A C 1
ATOM 1699 O O . ARG A 1 227 ? -13.753 6.453 5.390 1.00 90.38 227 ARG A O 1
ATOM 1706 N N . HIS A 1 228 ? -15.244 7.261 6.874 1.00 89.56 228 HIS A N 1
ATOM 1707 C CA . HIS A 1 228 ? -16.029 6.036 6.963 1.00 89.56 228 HIS A CA 1
ATOM 1708 C C . HIS A 1 228 ? -16.653 5.679 5.609 1.00 89.56 228 HIS A C 1
ATOM 1710 O O . HIS A 1 228 ? -16.391 4.608 5.070 1.00 89.56 228 HIS A O 1
ATOM 1716 N N . GLU A 1 229 ? -17.361 6.627 4.993 1.00 93.25 229 GLU A N 1
ATOM 1717 C CA . GLU A 1 229 ? -17.959 6.443 3.667 1.00 93.25 229 GLU A CA 1
ATOM 1718 C C . GLU A 1 229 ? -16.911 6.124 2.594 1.00 93.25 229 GLU A C 1
ATOM 1720 O O . GLU A 1 229 ? -17.176 5.379 1.649 1.00 93.25 229 GLU A O 1
ATOM 1725 N N . ARG A 1 230 ? -15.700 6.689 2.712 1.00 94.56 230 ARG A N 1
ATOM 1726 C CA . ARG A 1 230 ? -14.601 6.351 1.809 1.00 94.56 230 ARG A CA 1
ATOM 1727 C C . ARG A 1 230 ? -14.172 4.898 1.983 1.00 94.56 230 ARG A C 1
ATOM 1729 O O . ARG A 1 230 ? -14.051 4.210 0.977 1.00 94.56 230 ARG A O 1
ATOM 1736 N N . ALA A 1 231 ? -13.963 4.425 3.210 1.00 95.75 231 ALA A N 1
ATOM 1737 C CA . ALA A 1 231 ? -13.589 3.034 3.460 1.00 95.75 231 ALA A CA 1
ATOM 1738 C C . ALA A 1 231 ? -14.652 2.049 2.931 1.00 95.75 231 ALA A C 1
ATOM 1740 O O . ALA A 1 231 ? -14.313 1.032 2.322 1.00 95.75 231 ALA A O 1
ATOM 1741 N N . GLU A 1 232 ? -15.937 2.390 3.056 1.00 95.62 232 GLU A N 1
ATOM 1742 C CA . GLU A 1 232 ? -17.029 1.612 2.461 1.00 95.62 232 GLU A CA 1
ATOM 1743 C C . GLU A 1 232 ? -16.996 1.613 0.927 1.00 95.62 232 GLU A C 1
ATOM 1745 O O . GLU A 1 232 ? -17.127 0.554 0.311 1.00 95.62 232 GLU A O 1
ATOM 1750 N N . ARG A 1 233 ? -16.789 2.777 0.290 1.00 97.31 233 ARG A N 1
ATOM 1751 C CA . ARG A 1 233 ? -16.634 2.873 -1.176 1.00 97.31 233 ARG A CA 1
ATOM 1752 C C . ARG A 1 233 ? -15.467 2.027 -1.674 1.00 97.31 233 ARG A C 1
ATOM 1754 O O . ARG A 1 233 ? -15.621 1.303 -2.649 1.00 97.31 233 ARG A O 1
ATOM 1761 N N . LEU A 1 234 ? -14.333 2.083 -0.982 1.00 98.06 234 LEU A N 1
ATOM 1762 C CA . LEU A 1 234 ? -13.154 1.290 -1.321 1.00 98.06 234 LEU A CA 1
ATOM 1763 C C . LEU A 1 234 ? -13.398 -0.212 -1.127 1.00 98.06 234 LEU A C 1
ATOM 1765 O O . LEU A 1 234 ? -12.945 -1.008 -1.941 1.00 98.06 234 LEU A O 1
ATOM 1769 N N . THR A 1 235 ? -14.160 -0.608 -0.102 1.00 98.44 235 THR A N 1
ATOM 1770 C CA . THR A 1 235 ? -14.572 -2.011 0.082 1.00 98.44 235 THR A CA 1
ATOM 1771 C C . THR A 1 235 ? -15.436 -2.492 -1.083 1.00 98.44 235 THR A C 1
ATOM 1773 O O . THR A 1 235 ? -15.225 -3.598 -1.576 1.00 98.44 235 THR A O 1
ATOM 1776 N N . ARG A 1 236 ? -16.373 -1.662 -1.562 1.00 98.25 236 ARG A N 1
ATOM 1777 C CA . ARG A 1 236 ? -17.175 -1.980 -2.755 1.00 98.25 236 ARG A CA 1
ATOM 1778 C C . ARG A 1 236 ? -16.304 -2.113 -4.001 1.00 98.25 236 ARG A C 1
ATOM 1780 O O . ARG A 1 236 ? -16.384 -3.140 -4.661 1.00 98.25 236 ARG A O 1
ATOM 1787 N N . ALA A 1 237 ? -15.407 -1.158 -4.250 1.00 97.94 237 ALA A N 1
ATOM 1788 C CA . ALA A 1 237 ? -14.480 -1.218 -5.381 1.00 97.94 237 ALA A CA 1
ATOM 1789 C C . ALA A 1 237 ? -13.585 -2.471 -5.337 1.00 97.94 237 ALA A C 1
ATOM 1791 O O . ALA A 1 237 ? -13.377 -3.119 -6.360 1.00 97.94 237 ALA A O 1
ATOM 1792 N N . LEU A 1 238 ? -13.099 -2.856 -4.151 1.00 98.38 238 LEU A N 1
ATOM 1793 C CA . LEU A 1 238 ? -12.319 -4.080 -3.951 1.00 98.38 238 LEU A CA 1
ATOM 1794 C C . LEU A 1 238 ? -13.117 -5.330 -4.351 1.00 98.38 238 LEU A C 1
ATOM 1796 O O . LEU A 1 238 ? -12.599 -6.191 -5.057 1.00 98.38 238 LEU A O 1
ATOM 1800 N N . VAL A 1 239 ? -14.374 -5.425 -3.906 1.00 98.38 239 VAL A N 1
ATOM 1801 C CA . VAL A 1 239 ? -15.284 -6.524 -4.259 1.00 98.38 239 VAL A CA 1
ATOM 1802 C C . VAL A 1 239 ? -15.565 -6.539 -5.756 1.00 98.38 239 VAL A C 1
ATOM 1804 O O . VAL A 1 239 ? -15.371 -7.565 -6.394 1.00 98.38 239 VAL A O 1
ATOM 1807 N N . GLU A 1 240 ? -15.970 -5.411 -6.328 1.00 97.19 240 GLU A N 1
ATOM 1808 C CA . GLU A 1 240 ? -16.345 -5.310 -7.741 1.00 97.19 240 GLU A CA 1
ATOM 1809 C C . GLU A 1 240 ? -15.189 -5.659 -8.685 1.00 97.19 240 GLU A C 1
ATOM 1811 O O . GLU A 1 240 ? -15.407 -6.254 -9.738 1.00 97.19 240 GLU A O 1
ATOM 1816 N N . ARG A 1 241 ? -13.954 -5.296 -8.321 1.00 96.12 241 ARG A N 1
ATOM 1817 C CA . ARG A 1 241 ? -12.807 -5.396 -9.233 1.00 96.12 241 ARG A CA 1
ATOM 1818 C C . ARG A 1 241 ? -11.963 -6.637 -9.058 1.00 96.12 241 ARG A C 1
ATOM 1820 O O . ARG A 1 241 ? -11.364 -7.061 -10.047 1.00 96.12 241 ARG A O 1
ATOM 1827 N N . LEU A 1 242 ? -11.855 -7.143 -7.827 1.00 97.69 242 LEU A N 1
ATOM 1828 C CA . LEU A 1 242 ? -10.865 -8.157 -7.455 1.00 97.69 242 LEU A CA 1
ATOM 1829 C C . LEU A 1 242 ? -11.489 -9.482 -7.001 1.00 97.69 242 LEU A C 1
ATOM 1831 O O . LEU A 1 242 ? -10.759 -10.461 -6.873 1.00 97.69 242 LEU A O 1
ATOM 1835 N N . TRP A 1 243 ? -12.798 -9.552 -6.737 1.00 97.94 243 TRP A N 1
ATOM 1836 C CA . TRP A 1 243 ? -13.449 -10.801 -6.333 1.00 97.94 243 TRP A CA 1
ATOM 1837 C C . TRP A 1 243 ? -13.634 -11.750 -7.520 1.00 97.94 243 TRP A C 1
ATOM 1839 O O . TRP A 1 243 ? -14.275 -11.401 -8.508 1.00 97.94 243 TRP A O 1
ATOM 1849 N N . ASP A 1 244 ? -13.134 -12.978 -7.391 1.00 97.00 244 ASP A N 1
ATOM 1850 C CA . ASP A 1 244 ? -13.477 -14.084 -8.278 1.00 97.00 244 ASP A CA 1
ATOM 1851 C C . ASP A 1 244 ? -14.546 -14.969 -7.609 1.00 97.00 244 ASP A C 1
ATOM 1853 O O . ASP A 1 244 ? -14.230 -15.717 -6.674 1.00 97.00 244 ASP A O 1
ATOM 1857 N N . PRO A 1 245 ? -15.813 -14.917 -8.066 1.00 95.31 245 PRO A N 1
ATOM 1858 C CA . PRO A 1 245 ? -16.880 -15.729 -7.497 1.00 95.31 245 PRO A CA 1
ATOM 1859 C C . PRO A 1 245 ? -16.741 -17.222 -7.817 1.00 95.31 245 PRO A C 1
ATOM 1861 O O . PRO A 1 245 ? -17.268 -18.033 -7.056 1.00 95.31 245 PRO A O 1
ATOM 1864 N N . ALA A 1 246 ? -16.050 -17.597 -8.901 1.00 93.75 246 ALA A N 1
ATOM 1865 C CA . ALA A 1 246 ? -15.873 -18.997 -9.279 1.00 93.75 246 ALA A CA 1
ATOM 1866 C C . ALA A 1 246 ? -14.934 -19.713 -8.301 1.00 93.75 246 ALA A C 1
ATOM 1868 O O . ALA A 1 246 ? -15.235 -20.813 -7.836 1.00 93.75 246 ALA A O 1
ATOM 1869 N N . ASP A 1 247 ? -13.842 -19.045 -7.927 1.00 91.88 247 ASP A N 1
ATOM 1870 C CA . ASP A 1 247 ? -12.851 -19.581 -6.991 1.00 91.88 247 ASP A CA 1
ATOM 1871 C C . ASP A 1 247 ? -13.067 -19.139 -5.537 1.00 91.88 247 ASP A C 1
ATOM 1873 O O . ASP A 1 247 ? -12.390 -19.627 -4.628 1.00 91.88 247 ASP A O 1
ATOM 1877 N N . GLY A 1 248 ? -14.008 -18.223 -5.294 1.00 96.12 248 GLY A N 1
ATOM 1878 C CA . GLY A 1 248 ? -14.320 -17.710 -3.964 1.00 96.12 248 GLY A CA 1
ATOM 1879 C C . GLY A 1 248 ? -13.122 -17.030 -3.298 1.00 96.12 248 GLY A C 1
ATOM 1880 O O . GLY A 1 248 ? -12.883 -17.243 -2.104 1.00 96.12 248 GLY A O 1
ATOM 1881 N N . ILE A 1 249 ? -12.337 -16.265 -4.062 1.00 96.88 249 ILE A N 1
ATOM 1882 C CA . ILE A 1 249 ? -11.131 -15.579 -3.584 1.00 96.88 249 ILE A CA 1
ATOM 1883 C C . ILE A 1 249 ? -10.935 -14.232 -4.275 1.00 96.88 249 ILE A C 1
ATOM 1885 O O . ILE A 1 249 ? -11.360 -14.038 -5.408 1.00 96.88 249 ILE A O 1
ATOM 1889 N N . PHE A 1 250 ? -10.252 -13.303 -3.605 1.00 98.06 250 PHE A N 1
ATOM 1890 C CA . PHE A 1 250 ? -9.787 -12.081 -4.249 1.00 98.06 250 PHE A CA 1
ATOM 1891 C C . PHE A 1 250 ? -8.480 -12.315 -5.014 1.00 98.06 250 PHE A C 1
ATOM 1893 O O . PHE A 1 250 ? -7.570 -12.975 -4.512 1.00 98.06 250 PHE A O 1
ATOM 1900 N N . ARG A 1 251 ? -8.358 -11.736 -6.204 1.00 97.06 251 ARG A N 1
ATOM 1901 C CA . ARG A 1 251 ? -7.193 -11.866 -7.084 1.00 97.06 251 ARG A CA 1
ATOM 1902 C C . ARG A 1 251 ? -6.538 -10.523 -7.339 1.00 97.06 251 ARG A C 1
ATOM 1904 O O . ARG A 1 251 ? -7.201 -9.491 -7.341 1.00 97.06 251 ARG A O 1
ATOM 1911 N N . CYS A 1 252 ? -5.235 -10.552 -7.592 1.00 96.94 252 CYS A N 1
ATOM 1912 C CA . CYS A 1 252 ? -4.556 -9.392 -8.150 1.00 96.94 252 CYS A CA 1
ATOM 1913 C C . CYS A 1 252 ? -5.161 -9.049 -9.516 1.00 96.94 252 CYS A C 1
ATOM 1915 O O . CYS A 1 252 ? -5.555 -9.948 -10.258 1.00 96.94 252 CYS A O 1
ATOM 1917 N N . ARG A 1 253 ? -5.225 -7.764 -9.854 1.00 95.75 253 ARG A N 1
ATOM 1918 C CA . ARG A 1 253 ? -5.663 -7.288 -11.170 1.00 95.75 253 ARG A CA 1
ATOM 1919 C C . ARG A 1 253 ? -4.515 -6.561 -11.847 1.00 95.75 253 ARG A C 1
ATOM 1921 O O . ARG A 1 253 ? -4.078 -5.516 -11.375 1.00 95.75 253 ARG A O 1
ATOM 1928 N N . ASP A 1 254 ? -4.033 -7.127 -12.943 1.00 95.12 254 ASP A N 1
ATOM 1929 C CA . ASP A 1 254 ? -3.022 -6.520 -13.800 1.00 95.12 254 ASP A CA 1
ATOM 1930 C C . ASP A 1 254 ? -3.680 -5.423 -14.638 1.00 95.12 254 ASP A C 1
ATOM 1932 O O . ASP A 1 254 ? -4.515 -5.710 -15.498 1.00 95.12 254 ASP A O 1
ATOM 1936 N N . LEU A 1 255 ? -3.326 -4.165 -14.374 1.00 92.62 255 LEU A N 1
ATOM 1937 C CA . LEU A 1 255 ? -3.909 -3.011 -15.061 1.00 92.62 255 LEU A CA 1
ATOM 1938 C C . LEU A 1 255 ? -3.439 -2.885 -16.512 1.00 92.62 255 LEU A C 1
ATOM 1940 O O . LEU A 1 255 ? -4.059 -2.168 -17.289 1.00 92.62 255 LEU A O 1
ATOM 1944 N N . LEU A 1 256 ? -2.356 -3.577 -16.872 1.00 89.88 256 LEU A N 1
ATOM 1945 C CA . LEU A 1 256 ? -1.759 -3.533 -18.206 1.00 89.88 256 LEU A CA 1
ATOM 1946 C C . LEU A 1 256 ? -2.095 -4.774 -19.040 1.00 89.88 256 LEU A C 1
ATOM 1948 O O . LEU A 1 256 ? -1.693 -4.862 -20.203 1.00 89.88 256 LEU A O 1
ATOM 1952 N N . ALA A 1 257 ? -2.821 -5.740 -18.474 1.00 85.56 257 ALA A N 1
ATOM 1953 C CA . ALA A 1 257 ? -3.311 -6.877 -19.236 1.00 85.56 257 ALA A CA 1
ATOM 1954 C C . ALA A 1 257 ? -4.270 -6.376 -20.330 1.00 85.56 257 ALA A C 1
ATOM 1956 O O . ALA A 1 257 ? -5.228 -5.678 -20.033 1.00 85.56 257 ALA A O 1
ATOM 1957 N N . GLY A 1 258 ? -3.985 -6.700 -21.596 1.00 64.62 258 GLY A N 1
ATOM 1958 C CA . GLY A 1 258 ? -4.790 -6.276 -22.753 1.00 64.62 258 GLY A CA 1
ATOM 1959 C C . GLY A 1 258 ? -4.302 -5.013 -23.479 1.00 64.62 258 GLY A C 1
ATOM 1960 O O . GLY A 1 258 ? -4.733 -4.764 -24.602 1.00 64.62 258 GLY A O 1
ATOM 1961 N N . GLY A 1 259 ? -3.351 -4.258 -22.917 1.00 56.56 259 GLY A N 1
ATOM 1962 C CA . GLY A 1 259 ? -2.694 -3.158 -23.626 1.00 56.56 259 GLY A CA 1
ATOM 1963 C C . GLY A 1 259 ? -1.669 -3.689 -24.629 1.00 56.56 259 GLY A C 1
ATOM 1964 O O . GLY A 1 259 ? -0.647 -4.253 -24.235 1.00 56.56 259 GLY A O 1
ATOM 1965 N N . ALA A 1 260 ? -1.925 -3.526 -25.929 1.00 37.50 260 ALA A N 1
ATOM 1966 C CA . ALA A 1 260 ? -0.946 -3.845 -26.963 1.00 37.50 260 ALA A CA 1
ATOM 1967 C C . ALA A 1 260 ? 0.372 -3.099 -26.691 1.00 37.50 260 ALA A C 1
ATOM 1969 O O . ALA A 1 260 ? 0.373 -1.908 -26.381 1.00 37.50 260 ALA A O 1
ATOM 1970 N N . HIS A 1 261 ? 1.501 -3.800 -26.819 1.00 36.69 261 HIS A N 1
ATOM 1971 C CA . HIS A 1 261 ? 2.821 -3.183 -26.873 1.00 36.69 261 HIS A CA 1
ATOM 1972 C C . HIS A 1 261 ? 2.806 -2.015 -27.868 1.00 36.69 261 HIS A C 1
ATOM 1974 O O . HIS A 1 261 ? 2.718 -2.233 -29.075 1.00 36.69 261 HIS A O 1
ATOM 1980 N N . ALA A 1 262 ? 2.947 -0.781 -27.379 1.00 36.41 262 ALA A N 1
ATOM 1981 C CA . ALA A 1 262 ? 3.319 0.357 -28.210 1.00 36.41 262 ALA A CA 1
ATOM 1982 C C . ALA A 1 262 ? 4.793 0.196 -28.623 1.00 36.41 262 ALA A C 1
ATOM 1984 O O . ALA A 1 262 ? 5.693 0.851 -28.105 1.00 36.41 262 ALA A O 1
ATOM 1985 N N . GLY A 1 263 ? 5.046 -0.756 -29.518 1.00 31.50 263 GLY A N 1
ATOM 1986 C CA . GLY A 1 263 ? 6.328 -1.013 -30.148 1.00 31.50 263 GLY A CA 1
ATOM 1987 C C . GLY A 1 263 ? 6.167 -0.971 -31.662 1.00 31.50 263 GLY A C 1
ATOM 1988 O O . GLY A 1 263 ? 5.679 -1.928 -32.249 1.00 31.50 263 GLY A O 1
ATOM 1989 N N . GLY A 1 264 ? 6.618 0.125 -32.277 1.00 33.56 264 GLY A N 1
ATOM 1990 C CA . GLY A 1 264 ? 6.940 0.198 -33.706 1.00 33.56 264 GLY A CA 1
ATOM 1991 C C . GLY A 1 264 ? 5.803 0.613 -34.646 1.00 33.56 264 GLY A C 1
ATOM 1992 O O . GLY A 1 264 ? 5.174 -0.227 -35.275 1.00 33.56 264 GLY A O 1
ATOM 1993 N N . GLY A 1 265 ? 5.628 1.920 -34.845 1.00 26.34 265 GLY A N 1
ATOM 1994 C CA . GLY A 1 265 ? 4.866 2.479 -35.966 1.00 26.34 265 GLY A CA 1
ATOM 1995 C C . GLY A 1 265 ? 5.135 3.978 -36.085 1.00 26.34 265 GLY A C 1
ATOM 1996 O O . GLY A 1 265 ? 4.817 4.722 -35.165 1.00 26.34 265 GLY A O 1
ATOM 1997 N N . GLY A 1 266 ? 5.810 4.404 -37.158 1.00 26.80 266 GLY A N 1
ATOM 1998 C CA . GLY A 1 266 ? 6.237 5.793 -37.374 1.00 26.80 266 GLY A CA 1
ATOM 1999 C C . GLY A 1 266 ? 5.073 6.786 -37.530 1.00 26.80 266 GLY A C 1
ATOM 2000 O O . GLY A 1 266 ? 3.945 6.372 -37.798 1.00 26.80 266 GLY A O 1
ATOM 2001 N N . PRO A 1 267 ? 5.323 8.098 -37.370 1.00 33.06 267 PRO A N 1
ATOM 2002 C CA . PRO A 1 267 ? 4.257 9.087 -37.350 1.00 33.06 267 PRO A CA 1
ATOM 2003 C C . PRO A 1 267 ? 3.743 9.371 -38.767 1.00 33.06 267 PRO A C 1
ATOM 2005 O O . PRO A 1 267 ? 4.525 9.600 -39.687 1.00 33.06 267 PRO A O 1
ATOM 2008 N N . SER A 1 268 ? 2.422 9.418 -38.926 1.00 28.02 268 SER A N 1
ATOM 2009 C CA . SER A 1 268 ? 1.761 10.207 -39.972 1.00 28.02 268 SER A CA 1
ATOM 2010 C C . SER A 1 268 ? 0.915 11.285 -39.289 1.00 28.02 268 SER A C 1
ATOM 2012 O O . SER A 1 268 ? 0.266 10.975 -38.287 1.00 28.02 268 SER A O 1
ATOM 2014 N N . PRO A 1 269 ? 0.957 12.546 -39.753 1.00 43.50 269 PRO A N 1
ATOM 2015 C CA . PRO A 1 269 ? 0.254 13.648 -39.115 1.00 43.50 269 PRO A CA 1
ATOM 2016 C C . PRO A 1 269 ? -1.154 13.802 -39.706 1.00 43.50 269 PRO A C 1
ATOM 2018 O O . PRO A 1 269 ? -1.325 13.615 -40.904 1.00 43.50 269 PRO A O 1
ATOM 2021 N N . GLU A 1 270 ? -2.129 14.156 -38.863 1.00 31.22 270 GLU A N 1
ATOM 2022 C CA . GLU A 1 270 ? -3.182 15.174 -39.085 1.00 31.22 270 GLU A CA 1
ATOM 2023 C C . GLU A 1 270 ? -4.488 14.856 -38.330 1.00 31.22 270 GLU A C 1
ATOM 2025 O O . GLU A 1 270 ? -5.050 13.770 -38.442 1.00 31.22 270 GLU A O 1
ATOM 2030 N N . GLY A 1 271 ? -4.985 15.863 -37.594 1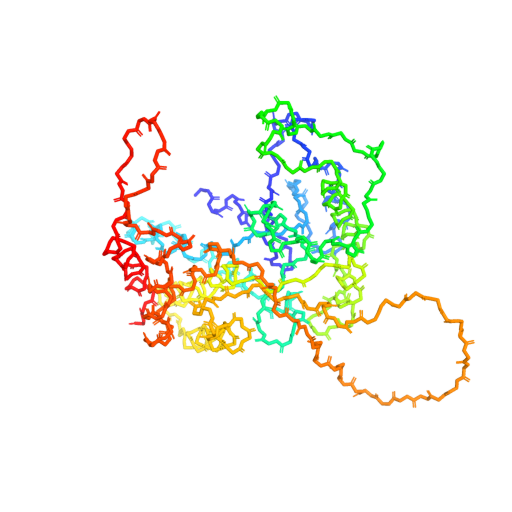.00 29.41 271 GLY A N 1
ATOM 2031 C CA . GLY A 1 271 ? -6.322 15.918 -36.983 1.00 29.41 271 GLY A CA 1
ATOM 2032 C C . GLY A 1 271 ? -6.311 16.059 -35.450 1.00 29.41 271 GLY A C 1
ATOM 2033 O O . GLY A 1 271 ? -5.800 15.166 -34.777 1.00 29.41 271 GLY A O 1
ATOM 2034 N N . PRO A 1 272 ? -6.861 17.143 -34.856 1.00 47.84 272 PRO A N 1
ATOM 2035 C CA . PRO A 1 272 ? -6.918 17.285 -33.403 1.00 47.84 272 PRO A CA 1
ATOM 2036 C C . PRO A 1 272 ? -8.157 16.564 -32.847 1.00 47.84 272 PRO A C 1
ATOM 2038 O O . PRO A 1 272 ? -9.196 16.565 -33.511 1.00 47.84 272 PRO A O 1
ATOM 2041 N N . PRO A 1 273 ? -8.116 16.044 -31.608 1.00 37.91 273 PRO A N 1
ATOM 2042 C CA . PRO A 1 273 ? -9.365 15.856 -30.885 1.00 37.91 273 PRO A CA 1
ATOM 2043 C C . PRO A 1 273 ? -9.380 16.469 -29.485 1.00 37.91 273 PRO A C 1
ATOM 2045 O O . PRO A 1 273 ? -8.365 16.725 -28.837 1.00 37.91 273 PRO A O 1
ATOM 2048 N N . ALA A 1 274 ? -10.618 16.734 -29.082 1.00 34.38 274 ALA A N 1
ATOM 2049 C CA . ALA A 1 274 ? -11.073 17.238 -27.805 1.00 34.38 274 ALA A CA 1
ATOM 2050 C C . ALA A 1 274 ? -10.597 16.385 -26.617 1.00 34.38 274 ALA A C 1
ATOM 2052 O O . ALA A 1 274 ? -10.219 15.228 -26.767 1.00 34.38 274 ALA A O 1
ATOM 2053 N N . ALA A 1 275 ? -10.657 16.979 -25.423 1.00 39.84 275 ALA A N 1
ATOM 2054 C CA . ALA A 1 275 ? -10.340 16.347 -24.149 1.00 39.84 27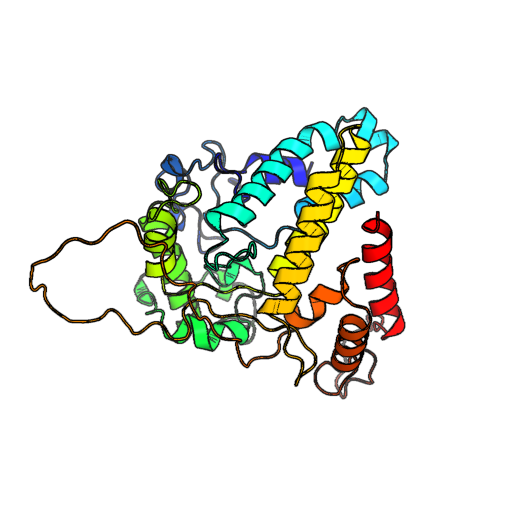5 ALA A CA 1
ATOM 2055 C C . ALA A 1 275 ? -11.293 15.175 -23.838 1.00 39.84 275 ALA A C 1
ATOM 2057 O O . ALA A 1 275 ? -12.272 15.320 -23.107 1.00 39.84 275 ALA A O 1
ATOM 2058 N N . GLU A 1 276 ? -10.999 14.007 -24.397 1.00 32.94 276 GLU A N 1
ATOM 2059 C CA . GLU A 1 276 ? -11.575 12.733 -23.991 1.00 32.94 276 GLU A CA 1
ATOM 2060 C C . GLU A 1 276 ? -10.764 12.184 -22.812 1.00 32.94 276 GLU A C 1
ATOM 2062 O O . GLU A 1 276 ? -9.541 12.049 -22.869 1.00 32.94 276 GLU A O 1
ATOM 2067 N N . ARG A 1 277 ? -11.457 11.905 -21.701 1.00 35.62 277 ARG A N 1
ATOM 2068 C CA . ARG A 1 277 ? -10.918 11.111 -20.588 1.00 35.62 277 ARG A CA 1
ATOM 2069 C C . ARG A 1 277 ? -10.384 9.788 -21.153 1.00 35.62 277 ARG A C 1
ATOM 2071 O O . ARG A 1 277 ? -11.097 9.187 -21.959 1.00 35.62 277 ARG A O 1
ATOM 2078 N N . PRO A 1 278 ? -9.197 9.312 -20.735 1.00 35.34 278 PRO A N 1
ATOM 2079 C CA . PRO A 1 278 ? -8.671 8.062 -21.255 1.00 35.34 278 PRO A CA 1
ATOM 2080 C C . PRO A 1 278 ? -9.633 6.907 -20.921 1.00 35.34 278 PRO A C 1
ATOM 2082 O O . PRO A 1 278 ? -10.308 6.948 -19.882 1.00 35.34 278 PRO A O 1
ATOM 2085 N N . PRO A 1 279 ? -9.736 5.896 -21.801 1.00 38.06 279 PRO A N 1
ATOM 2086 C CA . PRO A 1 279 ? -10.544 4.712 -21.550 1.00 38.06 279 PRO A CA 1
ATOM 2087 C C . PRO A 1 279 ? -10.080 4.061 -20.245 1.00 38.06 279 PRO A C 1
ATOM 2089 O O . PRO A 1 279 ? -8.881 3.929 -20.003 1.00 38.06 279 PRO A O 1
ATOM 2092 N N . THR A 1 280 ? -11.027 3.666 -19.393 1.00 44.78 280 THR A N 1
ATOM 2093 C CA . THR A 1 280 ? -10.759 2.829 -18.218 1.00 44.78 280 THR A CA 1
ATOM 2094 C C . THR A 1 280 ? -9.923 1.640 -18.674 1.00 44.78 280 THR A C 1
ATOM 2096 O O . THR A 1 280 ? -10.429 0.830 -19.447 1.00 44.78 280 THR A O 1
ATOM 2099 N N . ALA A 1 281 ? -8.653 1.557 -18.270 1.00 52.16 281 ALA A N 1
ATOM 2100 C CA . ALA A 1 281 ? -7.784 0.464 -18.687 1.00 52.16 281 ALA A CA 1
ATOM 2101 C C . ALA A 1 281 ? -8.465 -0.869 -18.328 1.00 52.16 281 ALA A C 1
ATOM 2103 O O . ALA A 1 281 ? -8.685 -1.162 -17.147 1.00 52.16 281 ALA A O 1
ATOM 2104 N N . GLU A 1 282 ? -8.864 -1.644 -19.341 1.00 69.44 282 GLU A N 1
ATOM 2105 C CA . GLU A 1 282 ? -9.491 -2.960 -19.193 1.00 69.44 282 GLU A CA 1
ATOM 2106 C C . GLU A 1 282 ? -8.447 -3.976 -18.707 1.00 69.44 282 GLU A C 1
ATOM 2108 O O . GLU A 1 282 ? -8.058 -4.888 -19.422 1.00 69.44 282 GLU A O 1
ATOM 2113 N N . GLY A 1 283 ? -7.959 -3.811 -17.474 1.00 83.50 283 GLY A N 1
ATOM 2114 C CA . GLY A 1 283 ? -7.069 -4.782 -16.846 1.00 83.50 283 GLY A CA 1
ATOM 2115 C C . GLY A 1 283 ? -7.749 -6.143 -16.653 1.00 83.50 283 GLY A C 1
ATOM 2116 O O . GLY A 1 283 ? -8.977 -6.267 -16.741 1.00 83.50 283 GLY A O 1
ATOM 2117 N N . ALA A 1 284 ? -6.972 -7.160 -16.290 1.00 93.31 284 ALA A N 1
ATOM 2118 C CA . ALA A 1 284 ? -7.460 -8.525 -16.096 1.00 93.31 284 ALA A CA 1
ATOM 2119 C C . ALA A 1 284 ? -7.070 -9.084 -14.725 1.00 93.31 284 ALA A C 1
ATOM 2121 O O . ALA A 1 284 ? -6.043 -8.715 -14.155 1.00 93.31 284 ALA A O 1
ATOM 2122 N N . LEU A 1 285 ? -7.892 -9.995 -14.197 1.00 95.50 285 LEU A N 1
ATOM 2123 C CA . LEU A 1 285 ? -7.539 -10.747 -12.996 1.00 95.50 285 LEU A CA 1
ATOM 2124 C C . LEU A 1 285 ? -6.383 -11.706 -13.295 1.00 95.50 285 LEU A C 1
ATOM 2126 O O . LEU A 1 285 ? -6.387 -12.419 -14.296 1.00 95.50 285 LEU A O 1
ATOM 2130 N N . VAL A 1 286 ? -5.419 -11.739 -12.385 1.00 93.81 286 VAL A N 1
ATOM 2131 C CA . VAL A 1 286 ? -4.282 -12.654 -12.389 1.00 93.81 286 VAL A CA 1
ATOM 2132 C C . VAL A 1 286 ? -4.754 -14.043 -11.939 1.00 93.81 286 VAL A C 1
ATOM 2134 O O . VAL A 1 286 ? -5.489 -14.182 -10.955 1.00 93.81 286 VAL A O 1
ATOM 2137 N N . ALA A 1 287 ? -4.369 -15.082 -12.684 1.00 91.06 287 ALA A N 1
ATOM 2138 C CA . ALA A 1 287 ? -4.878 -16.446 -12.511 1.00 91.06 287 ALA A CA 1
ATOM 2139 C C . ALA A 1 287 ? -4.327 -17.146 -11.256 1.00 91.06 287 ALA A C 1
ATOM 2141 O O . ALA A 1 287 ? -4.921 -18.104 -10.750 1.00 91.06 287 ALA A O 1
ATOM 2142 N N . GLU A 1 288 ? -3.217 -16.662 -10.718 1.00 90.38 288 GLU A N 1
ATOM 2143 C CA . GLU A 1 288 ? -2.581 -17.186 -9.525 1.00 90.38 288 GLU A CA 1
ATOM 2144 C C . GLU A 1 288 ? -3.408 -16.870 -8.272 1.00 90.38 288 GLU A C 1
ATOM 2146 O O . GLU A 1 288 ? -3.945 -15.775 -8.082 1.00 90.38 288 GLU A O 1
ATOM 2151 N N . ARG A 1 289 ? -3.500 -17.857 -7.376 1.00 85.31 289 ARG A N 1
ATOM 2152 C CA . ARG A 1 289 ? -4.103 -17.686 -6.052 1.00 85.31 289 ARG A CA 1
ATOM 2153 C C . ARG A 1 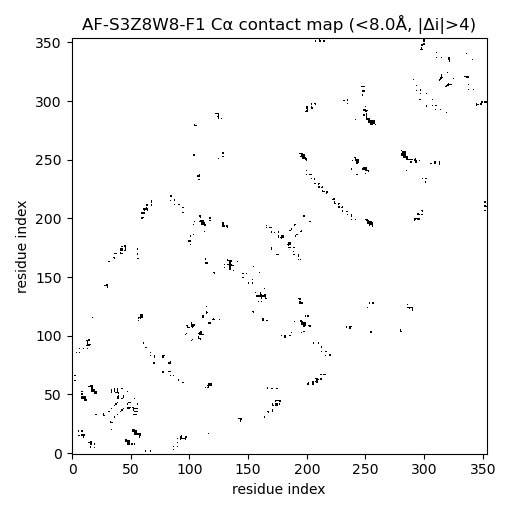289 ? -3.000 -17.350 -5.055 1.00 85.31 289 ARG A C 1
ATOM 2155 O O . ARG A 1 289 ? -2.053 -18.114 -4.900 1.00 85.31 289 ARG A O 1
ATOM 2162 N N . GLY A 1 290 ? -3.155 -16.240 -4.341 1.00 84.81 290 GLY A N 1
ATOM 2163 C CA . GLY A 1 290 ? -2.247 -15.826 -3.272 1.00 84.81 290 GLY A CA 1
ATOM 2164 C C . GLY A 1 290 ? -2.945 -15.787 -1.916 1.00 84.81 290 GLY A C 1
ATOM 2165 O O . GLY A 1 290 ? -4.146 -15.533 -1.831 1.00 84.81 290 GLY A O 1
ATOM 2166 N N . VAL A 1 291 ? -2.182 -15.959 -0.830 1.00 87.88 291 VAL A N 1
ATOM 2167 C CA . VAL A 1 291 ? -2.671 -15.704 0.546 1.00 87.88 291 VAL A CA 1
ATOM 2168 C C . VAL A 1 291 ? -3.167 -14.259 0.695 1.00 87.88 291 VAL A C 1
ATOM 2170 O O . VAL A 1 291 ? -4.051 -13.973 1.499 1.00 87.88 291 VAL A O 1
ATOM 2173 N N . THR A 1 292 ? -2.651 -13.358 -0.140 1.00 90.25 292 THR A N 1
ATOM 2174 C CA . THR A 1 292 ? -3.079 -11.963 -0.287 1.00 90.25 292 THR A CA 1
ATOM 2175 C C . THR A 1 292 ? -4.579 -11.843 -0.550 1.00 90.25 292 THR A C 1
ATOM 2177 O O . THR A 1 292 ? -5.235 -10.973 0.020 1.00 90.25 292 THR A O 1
ATOM 2180 N N . GLY A 1 293 ? -5.142 -12.783 -1.313 1.00 94.50 293 GLY A N 1
ATOM 2181 C CA . GLY A 1 293 ? -6.564 -12.869 -1.622 1.00 94.50 293 GLY A CA 1
ATOM 2182 C C . GLY A 1 293 ? -7.460 -13.188 -0.426 1.00 94.50 293 GLY A C 1
ATOM 2183 O O . GLY A 1 293 ? -8.666 -12.972 -0.501 1.00 94.50 293 GLY A O 1
ATOM 2184 N N . LEU A 1 294 ? -6.892 -13.673 0.685 1.00 95.31 294 LEU A N 1
ATOM 2185 C CA . LEU A 1 294 ? -7.613 -13.961 1.932 1.00 95.31 294 LEU A CA 1
ATOM 2186 C C . LEU A 1 294 ? -7.618 -12.775 2.908 1.00 95.31 294 LEU A C 1
ATOM 2188 O O . LEU A 1 294 ? -8.459 -12.720 3.806 1.00 95.31 294 LEU A O 1
ATOM 2192 N N . VAL A 1 295 ? -6.694 -11.822 2.747 1.00 95.38 295 VAL A N 1
ATOM 2193 C CA . VAL A 1 295 ? -6.539 -10.658 3.638 1.00 95.38 295 VAL A CA 1
ATOM 2194 C C . VAL A 1 295 ? -7.799 -9.786 3.729 1.00 95.38 295 VAL A C 1
ATOM 2196 O O . VAL A 1 295 ? -8.074 -9.322 4.835 1.00 95.38 295 VAL A O 1
ATOM 2199 N N . PRO A 1 296 ? -8.634 -9.619 2.680 1.00 97.38 296 PRO A N 1
ATOM 2200 C CA . PRO A 1 296 ? -9.898 -8.884 2.787 1.00 97.38 296 PRO A CA 1
ATOM 2201 C C . PRO A 1 296 ? -10.847 -9.354 3.906 1.00 97.38 296 PRO A C 1
ATOM 2203 O O . PRO A 1 296 ? -11.713 -8.585 4.316 1.00 97.38 296 PRO A O 1
ATOM 2206 N N . LEU A 1 297 ? -10.659 -10.551 4.487 1.00 95.31 297 LEU A N 1
ATOM 2207 C CA . LEU A 1 297 ? -11.361 -10.979 5.710 1.00 95.31 297 LEU A CA 1
ATOM 2208 C C . LEU A 1 297 ? -11.210 -10.010 6.896 1.00 95.31 297 LEU A C 1
ATOM 2210 O O . LEU A 1 297 ? -12.036 -10.049 7.804 1.00 95.31 297 LEU A O 1
ATOM 2214 N N . VAL A 1 298 ? -10.179 -9.159 6.925 1.00 93.94 298 VAL A N 1
ATOM 2215 C CA . VAL A 1 298 ? -9.994 -8.163 7.998 1.00 93.94 298 VAL A CA 1
ATOM 2216 C C . VAL A 1 298 ? -10.972 -6.986 7.908 1.00 93.94 298 VAL A C 1
ATOM 2218 O O . VAL A 1 298 ? -11.084 -6.216 8.860 1.00 93.94 298 VAL A O 1
ATOM 2221 N N . LEU A 1 299 ? -11.674 -6.827 6.782 1.00 95.56 299 LEU A N 1
ATOM 2222 C CA . LEU A 1 299 ? -12.528 -5.672 6.525 1.00 95.56 299 LEU A CA 1
ATOM 2223 C C . LEU A 1 299 ? -13.879 -5.808 7.243 1.00 95.56 299 LEU A C 1
ATOM 2225 O O . LEU A 1 299 ? -14.547 -6.833 7.085 1.00 95.56 299 LEU A O 1
ATOM 2229 N N . PRO A 1 300 ? -14.322 -4.791 8.009 1.00 90.38 300 PRO A N 1
ATOM 2230 C CA . PRO A 1 300 ? -15.608 -4.837 8.706 1.00 90.38 300 PRO A CA 1
ATOM 2231 C C . PRO A 1 300 ? -16.807 -4.715 7.752 1.00 90.38 300 PRO A C 1
ATOM 2233 O O . PRO A 1 300 ? -17.866 -5.263 8.041 1.00 90.38 300 PRO A O 1
ATOM 2236 N N . GLY A 1 301 ? -16.639 -4.038 6.609 1.00 90.38 301 GLY A N 1
ATOM 2237 C CA . GLY A 1 301 ? -17.683 -3.844 5.595 1.00 90.38 301 GLY A CA 1
ATOM 2238 C C . GLY A 1 301 ? -17.784 -4.954 4.542 1.00 90.38 301 GLY A C 1
ATOM 2239 O O . GLY A 1 301 ? -18.509 -4.786 3.564 1.00 90.38 301 GLY A O 1
ATOM 2240 N N . LEU A 1 302 ? -17.044 -6.061 4.689 1.00 95.81 302 LEU A N 1
ATOM 2241 C CA . LEU A 1 302 ? -17.069 -7.146 3.706 1.00 95.81 302 LEU A CA 1
ATOM 2242 C C . LEU A 1 302 ? -18.449 -7.841 3.705 1.00 95.81 302 LEU A C 1
ATOM 2244 O O . LEU A 1 302 ? -18.903 -8.257 4.778 1.00 95.81 302 LEU A O 1
ATOM 2248 N N . PRO A 1 303 ? -19.110 -8.024 2.542 1.00 96.50 303 PRO A N 1
ATOM 2249 C CA . PRO A 1 303 ? -20.388 -8.729 2.468 1.00 96.50 303 PRO A CA 1
ATOM 2250 C C . PRO A 1 303 ? -20.320 -10.120 3.108 1.00 96.50 303 PRO A C 1
ATOM 2252 O O . PRO A 1 303 ? -19.334 -10.846 2.961 1.00 96.50 303 PRO A O 1
ATOM 2255 N N . ARG A 1 304 ? -21.361 -10.494 3.864 1.00 93.56 304 ARG A N 1
ATOM 2256 C CA . ARG A 1 304 ? -21.352 -11.713 4.698 1.00 93.56 304 ARG A CA 1
ATOM 2257 C C . ARG A 1 304 ? -21.201 -12.994 3.881 1.00 93.56 304 ARG A C 1
ATOM 2259 O O . ARG A 1 304 ? -20.556 -13.935 4.334 1.00 93.56 304 ARG A O 1
ATOM 2266 N N . ASP A 1 305 ? -21.810 -13.036 2.707 1.00 96.19 305 ASP A N 1
ATOM 2267 C CA . ASP A 1 305 ? -21.730 -14.127 1.741 1.00 96.19 305 ASP A CA 1
ATOM 2268 C C . ASP A 1 305 ? -20.314 -14.274 1.165 1.00 96.19 305 ASP A C 1
ATOM 2270 O O . ASP A 1 305 ? -19.780 -15.387 1.156 1.00 96.19 305 ASP A O 1
ATOM 2274 N N . ILE A 1 306 ? -19.666 -13.159 0.809 1.00 97.19 306 ILE A N 1
ATOM 2275 C CA . ILE A 1 306 ? -18.262 -13.123 0.375 1.00 97.19 306 ILE A CA 1
ATOM 2276 C C . ILE A 1 306 ? -17.337 -13.558 1.511 1.00 97.19 306 ILE A C 1
ATOM 2278 O O . ILE A 1 306 ? -16.489 -14.425 1.319 1.00 97.19 306 ILE A O 1
ATOM 2282 N N . ALA A 1 307 ? -17.526 -13.030 2.723 1.00 95.25 307 ALA A N 1
ATOM 2283 C CA . ALA A 1 307 ? -16.748 -13.433 3.892 1.00 95.25 307 ALA A CA 1
ATOM 2284 C C . ALA A 1 307 ? -16.887 -14.941 4.168 1.00 95.25 307 ALA A C 1
ATOM 2286 O O . ALA A 1 307 ? -15.898 -15.626 4.432 1.00 95.25 307 ALA A O 1
ATOM 2287 N N . ALA A 1 308 ? -18.104 -15.484 4.062 1.00 93.62 308 ALA A N 1
ATOM 2288 C CA . ALA A 1 308 ? -18.353 -16.911 4.222 1.00 93.62 308 ALA A CA 1
ATOM 2289 C C . ALA A 1 308 ? -17.687 -17.744 3.114 1.00 93.62 308 ALA A C 1
ATOM 2291 O O . ALA A 1 308 ? -17.117 -18.795 3.413 1.00 93.62 308 ALA A O 1
ATOM 2292 N N . ALA A 1 309 ? -17.734 -17.293 1.857 1.00 95.38 309 ALA A N 1
ATOM 2293 C CA . ALA A 1 309 ? -17.031 -17.932 0.745 1.00 95.38 309 ALA A CA 1
ATOM 2294 C C . ALA A 1 309 ? -15.516 -17.934 0.965 1.00 95.38 309 ALA A C 1
ATOM 2296 O O . ALA A 1 309 ? -14.891 -18.987 0.889 1.00 95.38 309 ALA A O 1
ATOM 2297 N N . LEU A 1 310 ? -14.951 -16.800 1.366 1.00 94.31 310 LEU A N 1
ATOM 2298 C CA . LEU A 1 310 ? -13.521 -16.647 1.587 1.00 94.31 310 LEU A CA 1
ATOM 2299 C C . LEU A 1 310 ? -13.009 -17.505 2.756 1.00 94.31 310 LEU A C 1
ATOM 2301 O O . LEU A 1 310 ? -11.935 -18.097 2.674 1.00 94.31 310 LEU A O 1
ATOM 2305 N N . VAL A 1 311 ? -13.805 -17.656 3.822 1.00 92.44 311 VAL A N 1
ATOM 2306 C CA . VAL A 1 311 ? -13.524 -18.611 4.910 1.00 92.44 311 VAL A CA 1
ATOM 2307 C C . VAL A 1 311 ? -13.547 -20.054 4.406 1.00 92.44 311 VAL A C 1
ATOM 2309 O O . VAL A 1 311 ? -12.663 -20.829 4.777 1.00 92.44 311 VAL A O 1
ATOM 2312 N N . ARG A 1 312 ? -14.529 -20.433 3.571 1.00 92.94 312 ARG A N 1
ATOM 2313 C CA . ARG A 1 312 ? -14.567 -21.776 2.963 1.00 92.94 312 ARG A CA 1
ATOM 2314 C C . ARG A 1 312 ? -13.319 -22.020 2.122 1.00 92.94 312 ARG A C 1
ATOM 2316 O O . ARG A 1 312 ? -12.707 -23.071 2.276 1.00 92.94 312 ARG A O 1
ATOM 2323 N N . THR A 1 313 ? -12.903 -21.043 1.320 1.00 92.75 313 THR A N 1
ATOM 2324 C CA . THR A 1 313 ? -11.678 -21.111 0.517 1.00 92.75 313 THR A CA 1
ATOM 2325 C C . THR A 1 313 ? -10.436 -21.261 1.391 1.00 92.75 313 THR A C 1
ATOM 2327 O O . THR A 1 313 ? -9.636 -22.165 1.157 1.00 92.75 313 THR A O 1
ATOM 2330 N N . ALA A 1 314 ? -10.305 -20.459 2.453 1.00 89.75 314 ALA A N 1
ATOM 2331 C CA . ALA A 1 314 ? -9.191 -20.548 3.397 1.00 89.75 314 ALA A CA 1
ATOM 2332 C C . ALA A 1 314 ? -9.100 -21.927 4.082 1.00 89.75 314 ALA A C 1
ATOM 2334 O O . ALA A 1 314 ? -8.007 -22.436 4.312 1.00 89.75 314 ALA A O 1
ATOM 2335 N N . CYS A 1 315 ? -10.238 -22.552 4.393 1.00 88.19 315 CYS A N 1
ATOM 2336 C CA . CYS A 1 315 ? -10.291 -23.892 4.992 1.00 88.19 315 CYS A CA 1
ATOM 2337 C C . CYS A 1 315 ? -10.237 -25.028 3.955 1.00 88.19 315 CYS A C 1
ATOM 2339 O O . CYS A 1 315 ? -10.174 -26.199 4.330 1.00 88.19 315 CYS A O 1
ATOM 2341 N N . GLY A 1 316 ? -10.325 -24.692 2.668 1.00 87.06 316 GLY A N 1
ATOM 2342 C CA . GLY A 1 316 ? -10.361 -25.635 1.562 1.00 87.06 316 GLY A CA 1
ATOM 2343 C C . GLY A 1 316 ? -8.994 -26.255 1.257 1.00 87.06 316 GLY A C 1
ATOM 2344 O O . GLY A 1 316 ? -7.987 -25.900 1.871 1.00 87.06 316 GLY A O 1
ATOM 2345 N N . PRO A 1 317 ? -8.929 -27.157 0.265 1.00 82.19 317 PRO A N 1
ATOM 2346 C CA . PRO A 1 317 ? -7.732 -27.950 -0.033 1.00 82.19 317 PRO A CA 1
ATOM 2347 C C . PRO A 1 317 ? -6.531 -27.121 -0.510 1.00 82.19 317 PRO A C 1
ATOM 2349 O O . PRO A 1 317 ? -5.410 -27.607 -0.485 1.00 82.19 317 PRO A O 1
ATOM 2352 N N . HIS A 1 318 ? -6.747 -25.878 -0.947 1.00 80.81 318 HIS A N 1
ATOM 2353 C CA . HIS A 1 318 ? -5.671 -25.020 -1.447 1.00 80.81 318 HIS A CA 1
ATOM 2354 C C . HIS A 1 318 ? -4.882 -24.309 -0.344 1.00 80.81 318 HIS A C 1
ATOM 2356 O O . HIS A 1 318 ? -3.694 -24.069 -0.519 1.00 80.81 318 HIS A O 1
ATOM 2362 N N . PHE A 1 319 ? -5.527 -23.971 0.775 1.00 84.56 319 PHE A N 1
ATOM 2363 C CA . PHE A 1 319 ? -4.888 -23.248 1.883 1.00 84.56 319 PHE A CA 1
ATOM 2364 C C . PHE A 1 319 ? -4.820 -24.077 3.171 1.00 84.56 319 PHE A C 1
ATOM 2366 O O . PHE A 1 319 ? -4.019 -23.768 4.051 1.00 84.56 319 PHE A O 1
ATOM 2373 N N . GLU A 1 320 ? -5.648 -25.122 3.282 1.00 82.56 320 GLU A N 1
ATOM 2374 C CA . GLU A 1 320 ? -5.705 -26.089 4.384 1.00 82.56 320 GLU A CA 1
ATOM 2375 C C . GLU A 1 320 ? -5.698 -25.457 5.786 1.00 82.56 320 GLU A C 1
ATOM 2377 O O . GLU A 1 320 ? -5.231 -26.063 6.760 1.00 82.56 320 GLU A O 1
ATOM 2382 N N . LEU A 1 321 ? -6.214 -24.233 5.931 1.00 74.62 321 LEU A N 1
ATOM 2383 C CA . LEU A 1 321 ? -6.148 -23.526 7.197 1.00 74.62 321 LEU A CA 1
ATOM 2384 C C . LEU A 1 321 ? -6.968 -24.289 8.243 1.00 74.62 321 LEU A C 1
ATOM 2386 O O . LEU A 1 321 ? -8.184 -24.421 8.134 1.00 74.62 321 LEU A O 1
ATOM 2390 N N . GLY A 1 322 ? -6.290 -24.809 9.270 1.00 59.44 322 GLY A N 1
ATOM 2391 C CA . GLY A 1 322 ? -6.909 -25.631 10.310 1.00 59.44 322 GLY A CA 1
ATOM 2392 C C . GLY A 1 322 ? -6.971 -27.137 10.029 1.00 59.44 322 GLY A C 1
ATOM 2393 O O . GLY A 1 322 ? -7.437 -27.882 10.896 1.00 59.44 322 GLY A O 1
ATOM 2394 N N . GLY A 1 323 ? -6.475 -27.593 8.877 1.00 54.12 323 GLY A N 1
ATOM 2395 C CA . GLY A 1 323 ? -6.281 -29.004 8.551 1.00 54.12 323 GLY A CA 1
ATOM 2396 C C . GLY A 1 323 ? -5.030 -29.617 9.197 1.00 54.12 323 GLY A C 1
ATOM 2397 O O . GLY A 1 323 ? -4.193 -28.942 9.803 1.00 54.12 323 GLY A O 1
ATOM 2398 N N . ARG A 1 324 ? -4.889 -30.946 9.092 1.00 44.94 324 ARG A N 1
ATOM 2399 C CA . ARG A 1 324 ? -3.647 -31.655 9.444 1.00 44.94 324 ARG A CA 1
ATOM 2400 C C . ARG A 1 324 ? -2.686 -31.566 8.253 1.00 44.94 324 ARG A C 1
ATOM 2402 O O . ARG A 1 324 ? -2.712 -32.463 7.417 1.00 44.94 324 ARG A O 1
ATOM 2409 N N . ALA A 1 325 ? -1.827 -30.548 8.204 1.00 43.81 325 ALA A N 1
ATOM 2410 C CA . ALA A 1 325 ? -0.747 -30.496 7.214 1.00 43.81 325 ALA A CA 1
ATOM 2411 C C . ALA A 1 325 ? 0.047 -31.823 7.218 1.00 43.81 325 ALA A C 1
ATOM 2413 O O . ALA A 1 325 ? 0.543 -32.266 8.266 1.00 43.81 325 ALA A O 1
ATOM 2414 N N . ARG A 1 326 ? 0.138 -32.506 6.070 1.00 42.22 326 ARG A N 1
ATOM 2415 C CA . ARG A 1 326 ? 0.899 -33.759 5.939 1.00 42.22 326 ARG A CA 1
ATOM 2416 C C . ARG A 1 326 ? 2.403 -33.462 5.738 1.00 42.22 326 ARG A C 1
ATOM 2418 O O . ARG A 1 326 ? 2.829 -33.254 4.614 1.00 42.22 326 ARG A O 1
ATOM 2425 N N . ARG A 1 327 ? 3.176 -33.636 6.836 1.00 37.97 327 ARG A N 1
ATOM 2426 C CA . ARG A 1 327 ? 4.654 -33.881 6.993 1.00 37.97 327 ARG A CA 1
ATOM 2427 C C . ARG A 1 327 ? 5.594 -32.657 6.849 1.00 37.97 327 ARG A C 1
ATOM 2429 O O . ARG A 1 327 ? 5.323 -31.806 6.027 1.00 37.97 327 ARG A O 1
ATOM 2436 N N . ARG A 1 328 ? 6.723 -32.479 7.575 1.00 29.16 328 ARG A N 1
ATOM 2437 C CA . ARG A 1 328 ? 7.593 -33.275 8.503 1.00 29.16 328 ARG A CA 1
ATOM 2438 C C . ARG A 1 328 ? 8.182 -32.338 9.619 1.00 29.16 328 ARG A C 1
ATOM 2440 O O . ARG A 1 328 ? 7.935 -31.140 9.554 1.00 29.16 328 ARG A O 1
ATOM 2447 N N . PRO A 1 329 ? 8.886 -32.827 10.671 1.00 42.88 329 PRO A N 1
ATOM 2448 C CA . PRO A 1 329 ? 8.935 -32.169 11.982 1.00 42.88 329 PRO A CA 1
ATOM 2449 C C . PRO A 1 329 ? 9.948 -31.021 12.075 1.00 42.88 329 PRO A C 1
ATOM 2451 O O . PRO A 1 329 ? 11.131 -31.220 11.817 1.00 42.88 329 PRO A O 1
ATOM 2454 N N . ARG A 1 330 ? 9.512 -29.863 12.580 1.00 32.38 330 ARG A N 1
ATOM 2455 C CA . ARG A 1 330 ? 10.347 -28.948 13.372 1.00 32.38 330 ARG A CA 1
ATOM 2456 C C . ARG A 1 330 ? 9.456 -28.095 14.282 1.00 32.38 330 ARG A C 1
ATOM 2458 O O . ARG A 1 330 ? 8.460 -27.553 13.825 1.00 32.38 330 ARG A O 1
ATOM 2465 N N . SER A 1 331 ? 9.801 -28.121 15.573 1.00 37.78 331 SER A N 1
ATOM 2466 C CA . SER A 1 331 ? 9.344 -27.309 16.720 1.00 37.78 331 SER A CA 1
ATOM 2467 C C . SER A 1 331 ? 7.918 -26.735 16.697 1.00 37.78 331 SER A C 1
ATOM 2469 O O . SER A 1 331 ? 7.581 -25.846 15.922 1.00 37.78 331 SER A O 1
ATOM 2471 N N . ALA A 1 332 ? 7.114 -27.204 17.652 1.00 39.00 332 ALA A N 1
ATOM 2472 C CA . ALA A 1 332 ? 5.747 -26.790 17.929 1.00 39.00 332 ALA A CA 1
ATOM 2473 C C . ALA A 1 332 ? 5.569 -25.261 18.039 1.00 39.00 332 ALA A C 1
ATOM 2475 O O . ALA A 1 332 ? 5.880 -24.662 19.064 1.00 39.00 332 ALA A O 1
ATOM 2476 N N . GLN A 1 333 ? 4.980 -24.651 17.010 1.00 35.16 333 GLN A N 1
ATOM 2477 C CA . GLN A 1 333 ? 4.224 -23.404 17.137 1.00 35.16 333 GLN A CA 1
ATOM 2478 C C . GLN A 1 333 ? 2.718 -23.725 17.127 1.00 35.16 333 GLN A C 1
ATOM 2480 O O . GLN A 1 333 ? 2.285 -24.643 16.417 1.00 35.16 333 GLN A O 1
ATOM 2485 N N . PRO A 1 334 ? 1.894 -23.033 17.935 1.00 37.97 334 PRO A N 1
ATOM 2486 C CA . PRO A 1 334 ? 0.475 -23.340 18.051 1.00 37.97 334 PRO A CA 1
ATOM 2487 C C . PRO A 1 334 ? -0.260 -23.065 16.732 1.00 37.97 334 PRO A C 1
ATOM 2489 O O . PRO A 1 334 ? -0.172 -21.989 16.147 1.00 37.97 334 PRO A O 1
ATOM 2492 N N . ARG A 1 335 ? -1.009 -24.073 16.274 1.00 45.16 335 ARG A N 1
ATOM 2493 C CA . ARG A 1 335 ? -1.785 -24.074 15.025 1.00 45.16 335 ARG A CA 1
ATOM 2494 C C . ARG A 1 335 ? -2.937 -23.065 15.099 1.00 45.16 335 ARG A C 1
ATOM 2496 O O . ARG A 1 335 ? -3.750 -23.149 16.022 1.00 45.16 335 ARG A O 1
ATOM 2503 N N . LEU A 1 336 ? -3.084 -22.183 14.107 1.00 43.88 336 LEU A N 1
ATOM 2504 C CA . LEU A 1 336 ? -4.323 -21.413 13.945 1.00 43.88 336 LEU A CA 1
ATOM 2505 C C . LEU A 1 336 ? -5.441 -22.339 13.449 1.00 43.88 336 LEU A C 1
ATOM 2507 O O . LEU A 1 336 ? -5.398 -22.848 12.333 1.00 43.88 336 LEU A O 1
ATOM 2511 N N . ARG A 1 337 ? -6.456 -22.562 14.288 1.00 54.50 337 ARG A N 1
ATOM 2512 C CA . ARG A 1 337 ? -7.715 -23.207 13.881 1.00 54.50 337 ARG A CA 1
ATOM 2513 C C . ARG A 1 337 ? -8.561 -22.218 13.056 1.00 54.50 337 ARG A C 1
ATOM 2515 O O . ARG A 1 337 ? -8.406 -21.014 13.260 1.00 54.50 337 ARG A O 1
ATOM 2522 N N . PRO A 1 338 ? -9.518 -22.664 12.221 1.00 52.66 338 PRO A N 1
ATOM 2523 C CA . PRO A 1 338 ? -10.383 -21.769 11.439 1.00 52.66 338 PRO A CA 1
ATOM 2524 C C . PRO A 1 338 ? -11.124 -20.756 12.315 1.00 52.66 338 PRO A C 1
ATOM 2526 O O . PRO A 1 338 ? -11.165 -19.566 12.019 1.00 52.66 338 PRO A O 1
ATOM 2529 N N . ALA A 1 339 ? 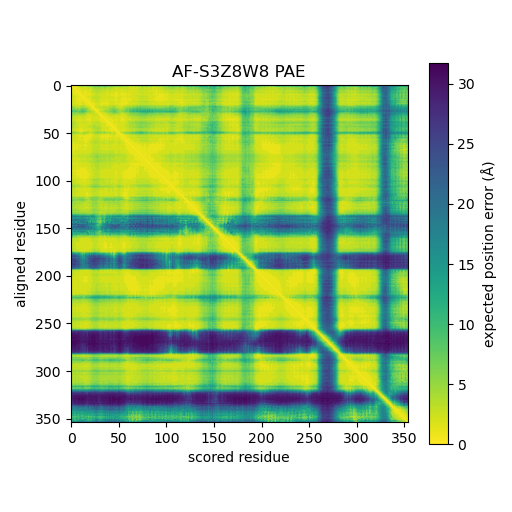-11.603 -21.218 13.475 1.00 54.34 339 ALA A N 1
ATOM 2530 C CA . ALA A 1 339 ? -12.209 -20.378 14.501 1.00 54.34 339 ALA A CA 1
ATOM 2531 C C . ALA A 1 339 ? -11.247 -19.311 15.058 1.00 54.34 339 ALA A C 1
ATOM 2533 O O . ALA A 1 339 ? -11.695 -18.231 15.414 1.00 54.34 339 ALA A O 1
ATOM 2534 N N . ALA A 1 340 ? -9.937 -19.576 15.108 1.00 54.59 340 ALA A N 1
ATOM 2535 C CA . ALA A 1 340 ? -8.932 -18.619 15.572 1.00 54.59 340 ALA A CA 1
ATOM 2536 C C . ALA A 1 340 ? -8.607 -17.553 14.513 1.00 54.59 340 ALA A C 1
ATOM 2538 O O . ALA A 1 340 ? -8.403 -16.399 14.878 1.00 54.59 340 ALA A O 1
ATOM 2539 N N . LEU A 1 341 ? -8.595 -17.898 13.217 1.00 59.16 341 LEU A N 1
ATOM 2540 C CA . LEU A 1 341 ? -8.464 -16.899 12.147 1.00 59.16 341 LEU A CA 1
ATOM 2541 C C . LEU A 1 341 ? -9.702 -16.008 12.095 1.00 59.16 341 LEU A C 1
ATOM 2543 O O . LEU A 1 341 ? -9.567 -14.792 12.111 1.00 59.16 341 LEU A O 1
ATOM 2547 N N . LEU A 1 342 ? -10.895 -16.605 12.121 1.00 60.25 342 LEU A N 1
ATOM 2548 C CA . LEU A 1 342 ? -12.152 -15.869 12.240 1.00 60.25 342 LEU A CA 1
ATOM 2549 C C . LEU A 1 342 ? -12.188 -15.011 13.503 1.00 60.25 342 LEU A C 1
ATOM 2551 O O . LEU A 1 342 ? -12.625 -13.876 13.427 1.00 60.25 342 LEU A O 1
ATOM 2555 N N . ALA A 1 343 ? -11.709 -15.503 14.647 1.00 57.12 343 ALA A N 1
ATOM 2556 C CA . ALA A 1 343 ? -11.643 -14.713 15.874 1.00 57.12 343 ALA A CA 1
ATOM 2557 C C . ALA A 1 343 ? -10.659 -13.542 15.759 1.00 57.12 343 ALA A C 1
ATOM 2559 O O . ALA A 1 343 ? -10.969 -12.456 16.231 1.00 57.12 343 ALA A O 1
ATOM 2560 N N . ARG A 1 344 ? -9.502 -13.723 15.109 1.00 67.75 344 ARG A N 1
ATOM 2561 C CA . ARG A 1 344 ? -8.536 -12.635 14.875 1.00 67.75 344 ARG A CA 1
ATOM 2562 C C . ARG A 1 344 ? -9.040 -11.623 13.849 1.00 67.75 344 ARG A C 1
ATOM 2564 O O . ARG A 1 344 ? -8.922 -10.429 14.090 1.00 67.75 344 ARG A O 1
ATOM 2571 N N . ALA A 1 345 ? -9.641 -12.084 12.755 1.00 67.12 345 ALA A N 1
ATOM 2572 C CA . ALA A 1 345 ? -10.300 -11.223 11.781 1.00 67.12 345 ALA A CA 1
ATOM 2573 C C . ALA A 1 345 ? -11.440 -10.448 12.450 1.00 67.12 345 ALA A C 1
ATOM 2575 O O . ALA A 1 345 ? -11.470 -9.230 12.365 1.00 67.12 345 ALA A O 1
ATOM 2576 N N . ARG A 1 346 ? -12.293 -11.122 13.231 1.00 72.94 346 ARG A N 1
ATOM 2577 C CA . ARG A 1 346 ? -13.354 -10.488 14.027 1.00 72.94 346 ARG A CA 1
ATOM 2578 C C . ARG A 1 346 ? -12.818 -9.531 15.078 1.00 72.94 346 ARG A C 1
ATOM 2580 O O . ARG A 1 346 ? -13.471 -8.535 15.341 1.00 72.94 346 ARG A O 1
ATOM 2587 N N . LEU A 1 347 ? -11.657 -9.801 15.673 1.00 70.75 347 LEU A N 1
ATOM 2588 C CA . LEU A 1 347 ? -11.018 -8.871 16.600 1.00 70.75 347 LEU A CA 1
ATOM 2589 C C . LEU A 1 347 ? -10.634 -7.585 15.867 1.00 70.75 347 LEU A C 1
ATOM 2591 O O . LEU A 1 347 ? -10.983 -6.507 16.329 1.00 70.75 347 LEU A O 1
ATOM 2595 N N . VAL A 1 348 ? -9.982 -7.691 14.705 1.00 71.75 348 VAL A N 1
ATOM 2596 C CA . VAL A 1 348 ? -9.653 -6.523 13.874 1.00 71.75 348 VAL A CA 1
ATOM 2597 C C . VAL A 1 348 ? -10.929 -5.804 13.431 1.00 71.75 348 VAL A C 1
ATOM 2599 O O . VAL A 1 348 ? -11.045 -4.599 13.628 1.00 71.75 348 VAL A O 1
ATOM 2602 N N . GLN A 1 349 ? -11.928 -6.537 12.936 1.00 79.25 349 GLN A N 1
ATOM 2603 C CA . GLN A 1 349 ? -13.226 -5.985 12.551 1.00 79.25 349 GLN A CA 1
ATOM 2604 C C . GLN A 1 349 ? -13.914 -5.279 13.721 1.00 79.25 349 GLN A C 1
ATOM 2606 O O . GLN A 1 349 ? -14.431 -4.192 13.531 1.00 79.25 349 GLN A O 1
ATOM 2611 N N . HIS A 1 350 ? -13.890 -5.836 14.933 1.00 77.44 350 HIS A N 1
ATOM 2612 C CA . HIS A 1 350 ? -14.479 -5.217 16.122 1.00 77.44 350 HIS A CA 1
ATOM 2613 C C . HIS A 1 350 ? -13.770 -3.910 16.494 1.00 77.44 350 HIS A C 1
ATOM 2615 O O . HIS A 1 350 ? -14.423 -2.937 16.856 1.00 77.44 350 HIS A O 1
ATOM 2621 N N . GLN A 1 351 ? -12.439 -3.860 16.395 1.00 73.81 351 GLN A N 1
ATOM 2622 C CA . GLN A 1 351 ? -11.687 -2.626 16.652 1.00 73.81 351 GLN A CA 1
ATOM 2623 C C . GLN A 1 351 ? -11.950 -1.539 15.590 1.00 73.81 351 GLN A C 1
ATOM 2625 O O . GLN A 1 351 ? -11.782 -0.350 15.873 1.00 73.81 351 GLN A O 1
ATOM 2630 N N . LEU A 1 352 ? -12.362 -1.939 14.381 1.00 76.69 352 LEU A N 1
ATOM 2631 C CA . LEU A 1 352 ? -12.562 -1.061 13.222 1.00 76.69 352 LEU A CA 1
ATOM 2632 C C . LEU A 1 352 ? -14.028 -0.746 12.889 1.00 76.69 352 LEU A C 1
ATOM 2634 O O . LEU A 1 352 ? -14.279 0.217 12.164 1.00 76.69 352 LEU A O 1
ATOM 2638 N N . ALA A 1 353 ? -14.980 -1.539 13.380 1.00 73.19 353 ALA A N 1
ATOM 2639 C CA . ALA A 1 353 ? -16.410 -1.319 13.197 1.00 73.19 353 ALA A CA 1
ATOM 2640 C C . ALA A 1 353 ? -16.811 0.031 13.816 1.00 73.19 353 ALA A C 1
ATOM 2642 O O . ALA A 1 353 ? -16.202 0.404 14.817 1.00 73.19 353 ALA A O 1
ATOM 2643 N N . PRO A 1 354 ? -17.758 0.777 13.219 1.00 57.53 354 PRO A N 1
ATOM 2644 C CA . PRO A 1 354 ? -18.178 2.090 13.708 1.00 57.53 354 PRO A CA 1
ATOM 2645 C C . PRO A 1 354 ? -18.713 2.055 15.143 1.00 57.53 354 PRO A C 1
ATOM 2647 O O . PRO A 1 354 ? -19.338 1.046 15.533 1.00 57.53 354 PRO A O 1
#

Organism: NCBI:txid1286094

pLDDT: mean 81.64, std 20.08, range [26.34, 98.44]

Nearest PDB structures (foldseek):
  4wva-assembly2_B  TM=9.161E-01  e=2.684E-15  Thermus thermophilus HB8
  4wvc-assembly1_A  TM=9.062E-01  e=1.133E-14  Thermus thermophilus HB8
  4wva-assembly1_A  TM=8.923E-01  e=1.079E-14  Thermus thermophilus HB8
  4wvc-assembly2_B  TM=9.167E-01  e=7.017E-14  Thermus thermophilus HB8
  4wvb-assembly2_B  TM=8.515E-01  e=1.081E-13  Thermus thermophilus HB8

Foldseek 3Di:
DVLVVQLVQQFPQLARFPDWDDPVDDQLLAPVGLVLQVCCNLVVLVGGDNVTRGHLAAAQLLSLVVLLVVCVVPVPVCVVVVPLVVCLVSSVSNLVCQQQLQVLLVQSFGKHLACVRHVNNPPPLCVVQLVQAAFADLVPDDHSCVVPDDPVVDDDSRSVRLRSQSSNLCSVLSVLRPVDRPDPSSCVSSVVSSFIKRFLLSLLSSLLSLLSSLVSCVVVVHHSVVSPVSSLSSLVSQCVPFADPVLLWGFMWTLCVPPPPPPDDDDDDDDDDDDDDDPSRPTGGRPDDDPSRLNNLLALNHDPVSNVSSLCSCCDPVNVQQHDPDDDDDDDDPGQHSVNVNVVSVVSSVSRPD

Mean predicted aligned error: 9.63 Å

Solvent-accessible surface area (backbone atoms only — not comparable to full-atom values): 19814 Å² total; per-residue (Å²): 106,72,71,57,57,57,59,68,51,32,21,74,63,19,45,52,44,61,39,74,61,62,90,90,54,66,69,75,74,43,59,91,24,58,84,69,43,32,22,63,61,51,20,39,79,37,28,36,33,84,92,48,48,27,45,89,54,41,49,56,45,46,61,35,36,50,53,44,55,55,31,71,74,41,53,66,61,29,58,78,64,45,44,63,76,68,44,47,65,57,52,53,33,29,54,48,26,38,50,46,77,20,25,80,67,76,60,59,49,37,39,40,64,49,57,63,28,65,72,56,62,76,44,72,68,44,51,74,51,48,68,71,35,73,50,42,64,74,90,80,61,72,76,42,60,65,81,62,64,62,71,88,83,46,72,52,74,65,57,47,18,28,52,52,30,41,56,49,50,38,38,74,52,28,60,45,42,85,36,49,82,87,35,73,47,40,56,55,52,48,56,69,52,47,35,44,30,37,40,38,33,43,38,34,33,38,34,44,13,33,30,22,44,20,51,53,34,42,78,71,74,40,92,29,61,74,38,45,56,46,26,50,51,42,51,49,40,48,49,76,71,26,53,36,80,90,73,30,40,31,23,37,26,31,49,59,42,86,62,74,79,93,70,89,80,82,90,80,90,87,84,89,82,76,96,68,77,77,77,74,61,69,39,39,74,40,89,50,86,51,76,43,26,56,45,44,59,42,41,63,80,55,54,68,67,58,48,51,37,35,51,50,39,41,49,28,93,88,60,38,43,53,56,84,81,85,82,81,95,75,81,94,68,88,78,63,40,56,70,50,50,51,48,51,26,48,48,49,16,61,76,45,47,133

InterPro domains:
  IPR008928 Six-hairpin glycosidase superfamily [SSF48208] (3-321)
  IPR012341 Six-hairpin glycosidase-like superfamily [G3DSA:1.50.10.10] (1-331)
  IPR054491 Mannosylglycerate hydrolase MGH1-like, glycoside hydrolase domain [PF22422] (2-335)

Sequence (354 aa):
MELETLLSAQWADGRVPHIVFNPSVPLDAYFPSPDFWRSTTAGRAAGAPGGAQTSGIVQPPVHALAAWLVHLADPGLSRARSFLPRLHPRLAAWHRFLLHHRDLGGAGLAAVVHPWEQGMDNSPCWDAPLSRVAPARARTFRRADLDHGSPQDRPTDLDYGRYVRLAADYRDGGYGAGAGPGGAGAEVALGASGFAVEDPSFNALLIASEHALARITGELGVPATARHERAERLTRALVERLWDPADGIFRCRDLLAGGAHAGGGGPSPEGPPAAERPPTAEGALVAERGVTGLVPLVLPGLPRDIAAALVRTACGPHFELGGRARRRPRSAQPRLRPAALLARARLVQHQLAP

Radius of gyration: 21.23 Å; Cα contacts (8 Å, |Δi|>4): 535; chains: 1; bounding box: 49×51×69 Å

Secondary structure (DSSP, 8-state):
-HHHHHHHT--TTSPPPS-B--TTS-GGGSSS-HHHH-TTTTTGGGT--TTS-B-SS-----HHHHHHHHHHH-HHHHHHTTHHHHHHHHHHHHHHHHHHHS-TTSSSPPEESSGGGTT-TT-GGGHHHHTTSPPPPGGG---GGGGSS-GGGS--HHHHHHHHHHHHHHHHTGGGTT--TT-HHHHHHHHTTS--EE-HHHHHHHHHHHHHHHHHHHHTTS--HHHHHHHHHHHHHHHHHHEETTTTEE--EETTTT-----------------PPPP----EE-SS--GGGGGGGG-TTS-HHHHHHHHHHHHSTTT-TTS---------PPP--HHHHHHHHHHHHHHH--